Protein AF-0000000086087154 (afdb_homodimer)

Sequence (206 aa):
MKEQNEALSEEAFDNKIKSLPSKQQLAVKSCFVAARRKSHKGMRYDDEWILECMLMRMQSPKLYEHLRREAIMVLPGRTCLQKYLQRFKGRLWPQCQYLQCSAMKEQNEALSEEAFDNKIKSLPSKQQLAVKSCFVAARRKSHKGMRYDDEWILECMLMRMQSPKLYEHLRREAIMVLPGRTCLQKYLQRFKGRLWPQCQYLQCSA

Structure (mmCIF, N/CA/C/O backbone):
data_AF-0000000086087154-model_v1
#
loop_
_entity.id
_entity.type
_entity.pdbx_description
1 polymer 'Uncharacterized protein'
#
loop_
_atom_site.group_PDB
_atom_site.id
_atom_site.type_symbol
_atom_site.label_atom_id
_atom_site.label_alt_id
_atom_site.label_comp_id
_atom_site.label_asym_id
_atom_site.label_entity_id
_atom_site.label_seq_id
_atom_site.pdbx_PDB_ins_code
_atom_site.Cartn_x
_atom_site.Cartn_y
_atom_site.Cartn_z
_atom_site.occupancy
_atom_site.B_iso_or_equiv
_atom_site.auth_seq_id
_atom_site.auth_comp_id
_atom_site.auth_asym_id
_atom_site.auth_atom_id
_atom_site.pdbx_PDB_model_num
ATOM 1 N N . MET A 1 1 ? 22.516 21.312 16.5 1 50.19 1 MET A N 1
ATOM 2 C CA . MET A 1 1 ? 21.109 21.719 16.547 1 50.19 1 MET A CA 1
ATOM 3 C C . MET A 1 1 ? 20.297 20.984 15.492 1 50.19 1 MET A C 1
ATOM 5 O O . MET A 1 1 ? 19.172 20.531 15.766 1 50.19 1 MET A O 1
ATOM 9 N N . LYS A 1 2 ? 20.906 20.891 14.227 1 56.75 2 LYS A N 1
ATOM 10 C CA . LYS A 1 2 ? 20.234 20.25 13.094 1 56.75 2 LYS A CA 1
ATOM 11 C C . LYS A 1 2 ? 20.062 18.75 13.328 1 56.75 2 LYS A C 1
ATOM 13 O O . LYS A 1 2 ? 19 18.203 13.047 1 56.75 2 LYS A O 1
ATOM 18 N N . GLU A 1 3 ? 21.047 18.156 13.922 1 58.31 3 GLU A N 1
ATOM 19 C CA . GLU A 1 3 ? 21.062 16.719 14.188 1 58.31 3 GLU A CA 1
ATOM 20 C C . GLU A 1 3 ? 20 16.344 15.219 1 58.31 3 GLU A C 1
ATOM 22 O O . GLU A 1 3 ? 19.359 15.297 15.094 1 58.31 3 GLU A O 1
ATOM 27 N N . GLN A 1 4 ? 19.922 17.188 16.234 1 58.53 4 GLN A N 1
ATOM 28 C CA . GLN A 1 4 ? 18.922 16.922 17.266 1 58.53 4 GLN A CA 1
ATOM 29 C C . GLN A 1 4 ? 17.5 16.984 16.688 1 58.53 4 GLN A C 1
ATOM 31 O O . GLN A 1 4 ? 16.641 16.188 17.062 1 58.53 4 GLN A O 1
ATOM 36 N N . ASN A 1 5 ? 17.328 17.875 15.734 1 61.91 5 ASN A N 1
ATOM 37 C CA . ASN A 1 5 ? 16.031 18.016 15.109 1 61.91 5 ASN A CA 1
ATOM 38 C C . ASN A 1 5 ? 15.688 16.812 14.227 1 61.91 5 ASN A C 1
ATOM 40 O O . ASN A 1 5 ? 14.539 16.375 14.18 1 61.91 5 ASN A O 1
ATOM 44 N N . GLU A 1 6 ? 16.828 16.25 13.695 1 62.75 6 GLU A N 1
ATOM 45 C CA . GLU A 1 6 ? 16.609 15.102 12.82 1 62.75 6 GLU A CA 1
ATOM 46 C C . GLU A 1 6 ? 16.234 13.859 13.625 1 62.75 6 GLU A C 1
ATOM 48 O O . GLU A 1 6 ? 15.375 13.086 13.219 1 62.75 6 GLU A O 1
ATOM 53 N N . ALA A 1 7 ? 16.922 13.789 14.766 1 64.56 7 ALA A N 1
ATOM 54 C CA . ALA A 1 7 ? 16.641 12.664 15.648 1 64.56 7 ALA A CA 1
ATOM 55 C C . ALA A 1 7 ? 15.219 12.719 16.188 1 64.56 7 ALA A C 1
ATOM 57 O O . ALA A 1 7 ? 14.531 11.703 16.25 1 64.56 7 ALA A O 1
ATOM 58 N N . LEU A 1 8 ? 14.828 13.883 16.547 1 64 8 LEU A N 1
ATOM 59 C CA . LEU A 1 8 ? 13.469 14.07 17.047 1 64 8 LEU A CA 1
ATOM 60 C C . LEU A 1 8 ? 12.445 13.789 15.961 1 64 8 LEU A C 1
ATOM 62 O O . LEU A 1 8 ? 11.398 13.18 16.219 1 64 8 LEU A O 1
ATOM 66 N N . SER A 1 9 ? 12.938 14.156 14.836 1 72.06 9 SER A N 1
ATOM 67 C CA . SER A 1 9 ? 12.039 13.961 13.695 1 72.06 9 SER A CA 1
ATOM 68 C C . SER A 1 9 ? 11.906 12.484 13.352 1 72.06 9 SER A C 1
ATOM 70 O O . SER A 1 9 ? 10.812 12.008 13.039 1 72.06 9 SER A O 1
ATOM 72 N N . GLU A 1 10 ? 12.984 11.766 13.562 1 75.81 10 GLU A N 1
ATOM 73 C CA . GLU A 1 10 ? 12.977 10.336 13.258 1 75.81 10 GLU A CA 1
ATOM 74 C C . GLU A 1 10 ? 12.148 9.562 14.281 1 75.81 10 GLU A C 1
ATOM 76 O O . GLU A 1 10 ? 11.43 8.625 13.922 1 75.81 10 GLU A O 1
ATOM 81 N N . GLU A 1 11 ? 12.305 10 15.5 1 78.88 11 GLU A N 1
ATOM 82 C CA . GLU A 1 11 ? 11.523 9.352 16.547 1 78.88 11 GLU A CA 1
ATOM 83 C C . GLU A 1 11 ? 10.031 9.594 16.359 1 78.88 11 GLU A C 1
ATOM 85 O O . GLU A 1 11 ? 9.219 8.688 16.562 1 78.88 11 GLU A O 1
ATOM 90 N N . ALA A 1 12 ? 9.742 10.766 16.047 1 78.19 12 ALA A N 1
ATOM 91 C CA . ALA A 1 12 ? 8.344 11.102 15.805 1 78.19 12 ALA A CA 1
ATOM 92 C C . ALA A 1 12 ? 7.773 10.312 14.633 1 78.19 12 ALA A C 1
ATOM 94 O O . ALA A 1 12 ? 6.629 9.859 14.672 1 78.19 12 ALA A O 1
ATOM 95 N N . PHE A 1 13 ? 8.594 10.172 13.734 1 83.56 13 PHE A N 1
ATOM 96 C CA . PHE A 1 13 ? 8.188 9.422 12.555 1 83.56 13 PHE A CA 1
ATOM 97 C C . PHE A 1 13 ? 7.941 7.957 12.898 1 83.56 13 PHE A C 1
ATOM 99 O O . PHE A 1 13 ? 6.934 7.375 12.492 1 83.56 13 PHE A O 1
ATOM 106 N N . ASP A 1 14 ? 8.82 7.461 13.648 1 85.06 14 ASP A N 1
ATOM 107 C CA . ASP A 1 14 ? 8.695 6.062 14.055 1 85.06 14 ASP A CA 1
ATOM 108 C C . ASP A 1 14 ? 7.438 5.844 14.898 1 85.06 14 ASP A C 1
ATOM 110 O O . ASP A 1 14 ? 6.785 4.805 14.789 1 85.06 14 ASP A O 1
ATOM 114 N N . ASN A 1 15 ? 7.113 6.816 15.656 1 86.19 15 ASN A N 1
ATOM 115 C CA . ASN A 1 15 ? 5.906 6.711 16.469 1 86.19 15 ASN A CA 1
ATOM 116 C C . ASN A 1 15 ? 4.645 6.738 15.617 1 86.19 15 ASN A C 1
ATOM 118 O O . ASN A 1 15 ? 3.662 6.066 15.93 1 86.19 15 ASN A O 1
ATOM 122 N N . LYS A 1 16 ? 4.746 7.504 14.633 1 86.44 16 LYS A N 1
ATOM 123 C CA . LYS A 1 16 ? 3.607 7.555 13.711 1 86.44 16 LYS A CA 1
ATOM 124 C C . LYS A 1 16 ? 3.426 6.223 12.992 1 86.44 16 LYS A C 1
ATOM 126 O O . LYS A 1 16 ? 2.299 5.75 12.828 1 86.44 16 LYS A O 1
ATOM 131 N N . ILE A 1 17 ? 4.453 5.648 12.672 1 92 17 ILE A N 1
ATOM 132 C CA . ILE A 1 17 ? 4.402 4.363 11.977 1 92 17 ILE A CA 1
ATOM 133 C C . ILE A 1 17 ? 3.891 3.287 12.93 1 92 17 ILE A C 1
ATOM 135 O O . ILE A 1 17 ? 3.135 2.4 12.523 1 92 17 ILE A O 1
ATOM 139 N N . LYS A 1 18 ? 4.219 3.428 14.133 1 91.31 18 LYS A N 1
ATOM 140 C CA . LYS A 1 18 ? 3.83 2.439 15.133 1 91.31 18 LYS A CA 1
ATOM 141 C C . LYS A 1 18 ? 2.326 2.477 15.391 1 91.31 18 LYS A C 1
ATOM 143 O O . LYS A 1 18 ? 1.757 1.518 15.914 1 91.31 18 LYS A O 1
ATOM 148 N N . SER A 1 19 ? 1.765 3.568 15.039 1 90.69 19 SER A N 1
ATOM 149 C CA . SER A 1 19 ? 0.323 3.682 15.234 1 90.69 19 SER A CA 1
ATOM 150 C C . SER A 1 19 ? -0.438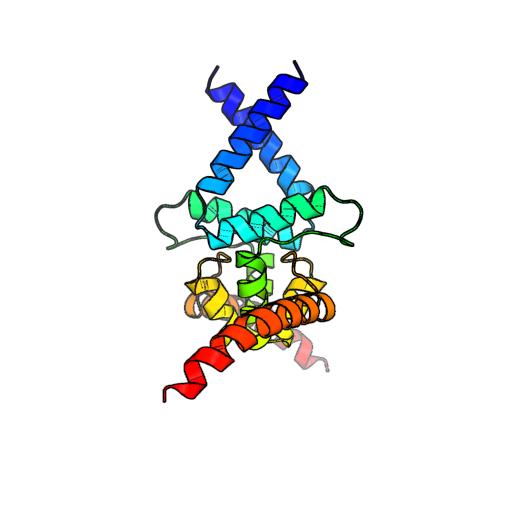 2.91 14.156 1 90.69 19 SER A C 1
ATOM 152 O O . SER A 1 19 ? -1.64 2.668 14.297 1 90.69 19 SER A O 1
ATOM 154 N N . LEU A 1 20 ? 0.173 2.529 13.18 1 93.88 20 LEU A N 1
ATOM 155 C CA . LEU A 1 20 ? -0.439 1.795 12.078 1 93.88 20 LEU A CA 1
ATOM 156 C C . LEU A 1 20 ? -0.521 0.305 12.398 1 93.88 20 LEU A C 1
ATOM 158 O O . LEU A 1 20 ? 0.221 -0.194 13.25 1 93.88 20 LEU A O 1
ATOM 162 N N . PRO A 1 21 ? -1.484 -0.382 11.852 1 93.62 21 PRO A N 1
ATOM 163 C CA . PRO A 1 21 ? -1.53 -1.839 12 1 93.62 21 PRO A CA 1
ATOM 164 C C . PRO A 1 21 ? -0.234 -2.516 11.562 1 93.62 21 PRO A C 1
ATOM 166 O O . PRO A 1 21 ? 0.517 -1.958 10.758 1 93.62 21 PRO A O 1
ATOM 169 N N . SER A 1 22 ? 0.017 -3.723 11.977 1 94.56 22 SER A N 1
ATOM 170 C CA . SER A 1 22 ? 1.294 -4.414 11.812 1 94.56 22 SER A CA 1
ATOM 171 C C . SER A 1 22 ? 1.668 -4.551 10.344 1 94.56 22 SER A C 1
ATOM 173 O O . SER A 1 22 ? 2.779 -4.199 9.945 1 94.56 22 SER A O 1
ATOM 175 N N . LYS A 1 23 ? 0.795 -5.008 9.523 1 95.44 23 LYS A N 1
ATOM 176 C CA . LYS A 1 23 ? 1.096 -5.215 8.109 1 95.44 23 LYS A CA 1
ATOM 177 C C . LYS A 1 23 ? 1.278 -3.885 7.387 1 95.44 23 LYS A C 1
ATOM 179 O O . LYS A 1 23 ? 2.111 -3.771 6.488 1 95.44 23 LYS A O 1
ATOM 184 N N . GLN A 1 24 ? 0.534 -2.996 7.832 1 95.88 24 GLN A N 1
ATOM 185 C CA . GLN A 1 24 ? 0.656 -1.657 7.266 1 95.88 24 GLN A CA 1
ATOM 186 C C . GLN A 1 24 ? 2.006 -1.034 7.609 1 95.88 24 GLN A C 1
ATOM 188 O O . GLN A 1 24 ? 2.586 -0.309 6.801 1 95.88 24 GLN A O 1
ATOM 193 N N . GLN A 1 25 ? 2.436 -1.333 8.781 1 95.62 25 GLN A N 1
ATOM 194 C CA . GLN A 1 25 ? 3.75 -0.854 9.195 1 95.62 25 GLN A CA 1
ATOM 195 C C . GLN A 1 25 ? 4.844 -1.374 8.273 1 95.62 25 GLN A C 1
ATOM 197 O O . GLN A 1 25 ? 5.715 -0.614 7.84 1 95.62 25 GLN A O 1
ATOM 202 N N . LEU A 1 26 ? 4.75 -2.592 8 1 94.75 26 LEU A N 1
ATOM 203 C CA . LEU A 1 26 ? 5.734 -3.227 7.133 1 94.75 26 LEU A CA 1
ATOM 204 C C . LEU A 1 26 ? 5.703 -2.619 5.734 1 94.75 26 LEU A C 1
ATOM 206 O O . LEU A 1 26 ? 6.754 -2.328 5.156 1 94.75 26 LEU A O 1
ATOM 210 N N . ALA A 1 27 ? 4.562 -2.43 5.25 1 95.94 27 ALA A N 1
ATOM 211 C CA . ALA A 1 27 ? 4.395 -1.866 3.914 1 95.94 27 ALA A CA 1
ATOM 212 C C . ALA A 1 27 ? 4.965 -0.453 3.84 1 95.94 27 ALA A C 1
ATOM 214 O O . ALA A 1 27 ? 5.711 -0.127 2.912 1 95.94 27 ALA A O 1
ATOM 215 N N . VAL A 1 28 ? 4.605 0.333 4.801 1 95 28 VAL A N 1
ATOM 216 C CA . VAL A 1 28 ? 5.02 1.732 4.828 1 95 28 VAL A CA 1
ATOM 217 C C . VAL A 1 28 ? 6.523 1.824 5.062 1 95 28 VAL A C 1
ATOM 219 O O . VAL A 1 28 ? 7.211 2.631 4.43 1 95 28 VAL A O 1
ATOM 222 N N . LYS A 1 29 ? 7.016 1.051 5.969 1 92.81 29 LYS A N 1
ATOM 223 C CA . LYS A 1 29 ? 8.453 1.036 6.242 1 92.81 29 LYS A CA 1
ATOM 224 C C . LYS A 1 29 ? 9.25 0.707 4.984 1 92.81 29 LYS A C 1
ATOM 226 O O . LYS A 1 29 ? 10.281 1.319 4.723 1 92.81 29 LYS A O 1
ATOM 231 N N . SER A 1 30 ? 8.766 -0.236 4.262 1 93.62 30 SER A N 1
ATOM 232 C CA . SER A 1 30 ? 9.453 -0.636 3.035 1 93.62 30 SER A CA 1
ATOM 233 C C . SER A 1 30 ? 9.516 0.516 2.037 1 93.62 30 SER A C 1
ATOM 235 O O . SER A 1 30 ? 10.5 0.659 1.31 1 93.62 30 SER A O 1
ATOM 237 N N . CYS A 1 31 ? 8.523 1.33 2.027 1 93.69 31 CYS A N 1
ATOM 238 C CA . CYS A 1 31 ? 8.5 2.475 1.124 1 93.69 31 CYS A CA 1
ATOM 239 C C . CYS A 1 31 ? 9.578 3.486 1.495 1 93.69 31 CYS A C 1
ATOM 241 O O . CYS A 1 31 ? 10.266 4.02 0.621 1 93.69 31 CYS A O 1
ATOM 243 N N . PHE A 1 32 ? 9.734 3.684 2.738 1 91.69 32 PHE A N 1
ATOM 244 C CA . PHE A 1 32 ? 10.703 4.676 3.189 1 91.69 32 PHE A CA 1
ATOM 245 C C . PHE A 1 32 ? 12.125 4.141 3.068 1 91.69 32 PHE A C 1
ATOM 247 O O . PHE A 1 32 ? 13.062 4.898 2.797 1 91.69 32 PHE A O 1
ATOM 254 N N . VAL A 1 33 ? 12.273 2.863 3.291 1 89.88 33 VAL A N 1
ATOM 255 C CA . VAL A 1 33 ? 13.586 2.248 3.119 1 89.88 33 VAL A CA 1
ATOM 256 C C . VAL A 1 33 ? 14.016 2.344 1.657 1 89.88 33 VAL A C 1
ATOM 258 O O . VAL A 1 33 ? 15.172 2.662 1.362 1 89.88 33 VAL A O 1
ATOM 261 N N . ALA A 1 34 ? 13.055 2.119 0.794 1 91.69 34 ALA A N 1
ATOM 262 C CA . ALA A 1 34 ? 13.336 2.182 -0.638 1 91.69 34 ALA A CA 1
ATOM 263 C C . ALA A 1 34 ? 13.68 3.604 -1.069 1 91.69 34 ALA A C 1
ATOM 265 O O . ALA A 1 34 ? 14.516 3.807 -1.957 1 91.69 34 ALA A O 1
ATOM 266 N N . ALA A 1 35 ? 13.023 4.551 -0.465 1 89.06 35 ALA A N 1
ATOM 267 C CA . ALA A 1 35 ? 13.234 5.949 -0.83 1 89.06 35 ALA A CA 1
ATOM 268 C C . ALA A 1 35 ? 14.648 6.406 -0.471 1 89.06 35 ALA A C 1
ATOM 270 O O . ALA A 1 35 ? 15.18 7.344 -1.072 1 89.06 35 ALA A O 1
ATOM 271 N N . ARG A 1 36 ? 15.211 5.746 0.493 1 85.44 36 ARG A N 1
ATOM 272 C CA . ARG A 1 36 ? 16.547 6.117 0.948 1 85.44 36 ARG A CA 1
ATOM 273 C C . ARG A 1 36 ? 17.609 5.48 0.069 1 85.44 36 ARG A C 1
ATOM 275 O O . ARG A 1 36 ? 18.781 5.887 0.108 1 85.44 36 ARG A O 1
ATOM 282 N N . ARG A 1 37 ? 17.156 4.598 -0.699 1 85.38 37 ARG A N 1
ATOM 283 C CA . ARG A 1 37 ? 18.094 3.855 -1.522 1 85.38 37 ARG A CA 1
ATOM 284 C C . ARG A 1 37 ? 18.156 4.418 -2.939 1 85.38 37 ARG A C 1
ATOM 286 O O . ARG A 1 37 ? 17.156 4.93 -3.447 1 85.38 37 ARG A O 1
ATOM 293 N N . LYS A 1 38 ? 19.281 4.359 -3.404 1 82.5 38 LYS A N 1
ATOM 294 C CA . LYS A 1 38 ? 19.438 4.766 -4.797 1 82.5 38 LYS A CA 1
ATOM 295 C C . LYS A 1 38 ? 18.938 3.68 -5.746 1 82.5 38 LYS A C 1
ATOM 297 O O . LYS A 1 38 ? 18.344 3.98 -6.781 1 82.5 38 LYS A O 1
ATOM 302 N N . SER A 1 39 ? 19.266 2.471 -5.395 1 82.81 39 SER A N 1
ATOM 303 C CA . SER A 1 39 ? 18.828 1.314 -6.172 1 82.81 39 SER A CA 1
ATOM 304 C C . SER A 1 39 ? 18.031 0.339 -5.312 1 82.81 39 SER A C 1
ATOM 306 O O . SER A 1 39 ? 18.328 0.159 -4.129 1 82.81 39 SER A O 1
ATOM 308 N N . HIS A 1 40 ? 17.047 -0.151 -6.043 1 76.38 40 HIS A N 1
ATOM 309 C CA . HIS A 1 40 ? 16.234 -1.117 -5.312 1 76.38 40 HIS A CA 1
ATOM 310 C C . HIS A 1 40 ? 16.875 -2.502 -5.336 1 76.38 40 HIS A C 1
ATOM 312 O O . HIS A 1 40 ? 16.406 -3.42 -4.668 1 76.38 40 HIS A O 1
ATOM 318 N N . LYS A 1 41 ? 18.016 -2.445 -6.059 1 79.88 41 LYS A N 1
ATOM 319 C CA . LYS A 1 41 ? 18.719 -3.725 -6.137 1 79.88 41 LYS A CA 1
ATOM 320 C C . LYS A 1 41 ? 19.359 -4.078 -4.801 1 79.88 41 LYS A C 1
ATOM 322 O O . LYS A 1 41 ? 20.016 -3.236 -4.176 1 79.88 41 LYS A O 1
ATOM 327 N N . GLY A 1 42 ? 19.078 -5.34 -4.379 1 79.69 42 GLY A N 1
ATOM 328 C CA . GLY A 1 42 ? 19.703 -5.801 -3.156 1 79.69 42 GLY A CA 1
ATOM 329 C C . GLY A 1 42 ? 18.938 -5.438 -1.905 1 79.69 42 GLY A C 1
ATOM 330 O O . GLY A 1 42 ? 19.453 -5.527 -0.793 1 79.69 42 GLY A O 1
ATOM 331 N N . MET A 1 43 ? 17.844 -4.879 -2.045 1 84.88 43 MET A N 1
ATOM 332 C CA . MET A 1 43 ? 17 -4.566 -0.889 1 84.88 43 MET A CA 1
ATOM 333 C C . MET A 1 43 ? 16.641 -5.836 -0.123 1 84.88 43 MET A C 1
ATOM 335 O O . MET A 1 43 ? 16.344 -6.867 -0.727 1 84.88 43 MET A O 1
ATOM 339 N N . ARG A 1 44 ? 16.797 -5.676 1.203 1 84 44 ARG A N 1
ATOM 340 C CA . ARG A 1 44 ? 16.375 -6.77 2.074 1 84 44 ARG A CA 1
ATOM 341 C C . ARG A 1 44 ? 14.969 -6.543 2.598 1 84 44 ARG A C 1
ATOM 343 O O . ARG A 1 44 ? 14.625 -5.434 3.02 1 84 44 ARG A O 1
ATOM 350 N N . TYR A 1 45 ? 14.211 -7.652 2.553 1 88.31 45 TYR A N 1
ATOM 351 C CA . TYR A 1 45 ? 12.828 -7.566 3 1 88.31 45 TYR A CA 1
ATOM 352 C C . TYR A 1 45 ? 12.609 -8.383 4.27 1 88.31 45 TYR A C 1
ATOM 354 O O . TYR A 1 45 ? 13.305 -9.383 4.496 1 88.31 45 TYR A O 1
ATOM 362 N N . ASP A 1 46 ? 11.75 -7.828 5.027 1 90.31 46 ASP A N 1
ATOM 363 C CA . ASP A 1 46 ? 11.305 -8.594 6.191 1 90.31 46 ASP A CA 1
ATOM 364 C C . ASP A 1 46 ? 10.664 -9.914 5.766 1 90.31 46 ASP A C 1
ATOM 366 O O . ASP A 1 46 ? 9.906 -9.961 4.797 1 90.31 46 ASP A O 1
ATOM 370 N N . ASP A 1 47 ? 10.953 -11 6.516 1 88.25 47 ASP A N 1
ATOM 371 C CA . ASP A 1 47 ? 10.43 -12.312 6.16 1 88.25 47 ASP A CA 1
ATOM 372 C C . ASP A 1 47 ? 8.906 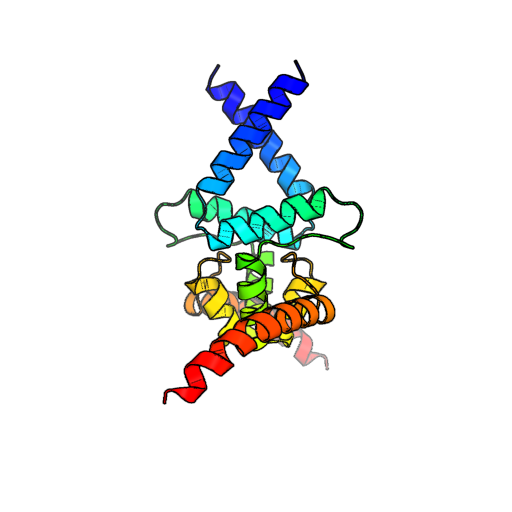-12.305 6.152 1 88.25 47 ASP A C 1
ATOM 374 O O . ASP A 1 47 ? 8.281 -12.93 5.289 1 88.25 47 ASP A O 1
ATOM 378 N N . GLU A 1 48 ? 8.391 -11.641 7.172 1 91.31 48 GLU A N 1
ATOM 379 C CA . GLU A 1 48 ? 6.938 -11.57 7.25 1 91.31 48 GLU A CA 1
ATOM 380 C C . GLU A 1 48 ? 6.355 -10.836 6.047 1 91.31 48 GLU A C 1
ATOM 382 O O . GLU A 1 48 ? 5.316 -11.234 5.512 1 91.31 48 GLU A O 1
ATOM 387 N N . TRP A 1 49 ? 7.016 -9.867 5.605 1 93.88 49 TRP A N 1
ATOM 388 C CA . TRP A 1 49 ? 6.559 -9.094 4.457 1 93.88 49 TRP A CA 1
ATOM 389 C C . TRP A 1 49 ? 6.691 -9.898 3.17 1 93.88 49 TRP A C 1
ATOM 391 O O . TRP A 1 49 ? 5.816 -9.844 2.305 1 93.88 49 TRP A O 1
ATOM 401 N N . ILE A 1 50 ? 7.711 -10.703 3.061 1 93.06 50 ILE A N 1
ATOM 402 C CA . ILE A 1 50 ? 7.914 -11.531 1.879 1 93.06 50 ILE A CA 1
ATOM 403 C C . ILE A 1 50 ? 6.77 -12.539 1.751 1 93.06 50 ILE A C 1
ATOM 405 O O . ILE A 1 50 ? 6.266 -12.773 0.652 1 93.06 50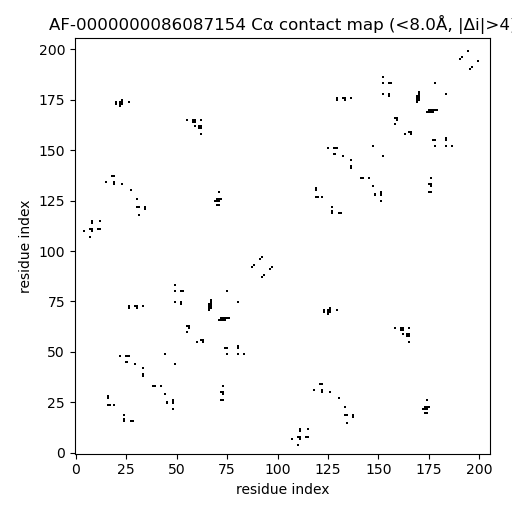 ILE A O 1
ATOM 409 N N . LEU A 1 51 ? 6.422 -13.062 2.824 1 91.81 51 LEU A N 1
ATOM 410 C CA . LEU A 1 51 ? 5.316 -14.016 2.82 1 91.81 51 LEU A CA 1
ATOM 411 C C . LEU A 1 51 ? 4.023 -13.352 2.359 1 91.81 51 LEU A C 1
ATOM 413 O O . LEU A 1 51 ? 3.273 -13.922 1.569 1 91.81 51 LEU A O 1
ATOM 417 N N . GLU A 1 52 ? 3.828 -12.211 2.855 1 95.5 52 GLU A N 1
ATOM 418 C CA . GLU A 1 52 ? 2.654 -11.453 2.443 1 95.5 52 GLU A CA 1
ATOM 419 C C . GLU A 1 52 ? 2.689 -11.148 0.948 1 95.5 52 GLU A C 1
ATOM 421 O O . GLU A 1 52 ? 1.668 -11.25 0.265 1 95.5 52 GLU A O 1
ATOM 426 N N . CYS A 1 53 ? 3.83 -10.82 0.51 1 96.62 53 CYS A N 1
ATOM 427 C CA . CYS A 1 53 ? 3.996 -10.531 -0.91 1 96.62 53 CYS A CA 1
ATOM 428 C C . CYS A 1 53 ? 3.709 -11.766 -1.755 1 96.62 53 CYS A C 1
ATOM 430 O O . CYS A 1 53 ? 3.064 -11.672 -2.801 1 96.62 53 CYS A O 1
ATOM 432 N N . MET A 1 54 ? 4.199 -12.836 -1.271 1 94.75 54 MET A N 1
ATOM 433 C CA . MET A 1 54 ? 3.926 -14.086 -1.972 1 94.75 54 MET A CA 1
ATOM 434 C C . MET A 1 54 ? 2.426 -14.359 -2.039 1 94.75 54 MET A C 1
ATOM 436 O O . MET A 1 54 ? 1.909 -14.75 -3.086 1 94.75 54 MET A O 1
ATOM 440 N N . LEU A 1 55 ? 1.8 -14.141 -1.002 1 94.81 55 LEU A N 1
ATOM 441 C CA . LEU A 1 55 ? 0.354 -14.328 -0.937 1 94.81 55 LEU A CA 1
ATOM 442 C C . LEU A 1 55 ? -0.356 -13.391 -1.91 1 94.81 55 LEU A C 1
ATOM 444 O O . LEU A 1 55 ? -1.237 -13.82 -2.658 1 94.81 55 LEU A O 1
ATOM 448 N N . MET A 1 56 ? 0.022 -12.211 -1.933 1 97.69 56 MET A N 1
ATOM 449 C CA . MET A 1 56 ? -0.584 -11.227 -2.822 1 97.69 56 MET A CA 1
ATOM 450 C C . MET A 1 56 ? -0.401 -11.625 -4.281 1 97.69 56 MET A C 1
ATOM 452 O O . MET A 1 56 ? -1.342 -11.547 -5.074 1 97.69 56 MET A O 1
ATOM 456 N N . ARG A 1 57 ? 0.781 -12.055 -4.559 1 96.12 57 ARG A N 1
ATOM 457 C CA . ARG A 1 57 ? 1.062 -12.438 -5.938 1 96.12 57 ARG A CA 1
ATOM 458 C C . ARG A 1 57 ? 0.262 -13.672 -6.336 1 96.12 57 ARG A C 1
ATOM 460 O O . ARG A 1 57 ? -0.163 -13.805 -7.484 1 96.12 57 ARG A O 1
ATOM 467 N N . MET A 1 58 ? 0.135 -14.586 -5.402 1 95.25 58 MET A N 1
ATOM 468 C CA . MET A 1 58 ? -0.672 -15.773 -5.652 1 95.25 58 MET A CA 1
ATOM 469 C C . MET A 1 58 ? -2.127 -15.398 -5.918 1 95.25 58 MET A C 1
ATOM 471 O O . MET A 1 58 ? -2.789 -16.016 -6.75 1 95.25 58 MET A O 1
ATOM 475 N N . GLN A 1 59 ? -2.623 -14.453 -5.27 1 95.12 59 GLN A N 1
ATOM 476 C CA . GLN A 1 59 ? -4.02 -14.055 -5.414 1 95.12 59 GLN A CA 1
ATOM 477 C C . GLN A 1 59 ? -4.262 -13.375 -6.758 1 95.12 59 GLN A C 1
ATOM 479 O O . GLN A 1 59 ? -5.305 -13.578 -7.383 1 95.12 59 GLN A O 1
ATOM 484 N N . SER A 1 60 ? -3.273 -12.516 -7.172 1 97.5 60 SER A N 1
ATOM 485 C CA . SER A 1 60 ? -3.414 -11.852 -8.461 1 97.5 60 SER A CA 1
ATOM 486 C C . SER A 1 60 ? -2.074 -11.32 -8.961 1 97.5 60 SER A C 1
ATOM 488 O O . SER A 1 60 ? -1.664 -10.219 -8.594 1 97.5 60 SER A O 1
ATOM 490 N N . PRO A 1 61 ? -1.515 -12.062 -9.891 1 96.75 61 PRO A N 1
ATOM 491 C CA . PRO A 1 61 ? -0.262 -11.578 -10.477 1 96.75 61 PRO A CA 1
ATOM 492 C C . PRO A 1 61 ? -0.423 -10.227 -11.18 1 96.75 61 PRO A C 1
ATOM 494 O O . PRO A 1 61 ? 0.476 -9.391 -11.117 1 96.75 61 PRO A O 1
ATOM 497 N N . LYS A 1 62 ? -1.583 -10.094 -11.766 1 97.25 62 LYS A N 1
ATOM 498 C CA . LYS A 1 62 ? -1.816 -8.867 -12.523 1 97.25 62 LYS A CA 1
ATOM 499 C C . LYS A 1 62 ? -1.805 -7.645 -11.609 1 97.25 62 LYS A C 1
ATOM 501 O O . LYS A 1 62 ? -1.073 -6.684 -11.859 1 97.25 62 LYS A O 1
ATOM 506 N N . LEU A 1 63 ? -2.543 -7.66 -10.57 1 97.81 63 LEU A N 1
ATOM 507 C CA . LEU A 1 63 ? -2.607 -6.535 -9.641 1 97.81 63 LEU A CA 1
ATOM 508 C C . LEU A 1 63 ? -1.287 -6.363 -8.898 1 97.81 63 LEU A C 1
ATOM 510 O O . LEU A 1 63 ? -0.844 -5.238 -8.664 1 97.81 63 LEU A O 1
ATOM 514 N N . TYR A 1 64 ? -0.685 -7.477 -8.594 1 98.06 64 TYR A N 1
ATOM 515 C CA . TYR A 1 64 ? 0.61 -7.41 -7.93 1 98.06 64 TYR A CA 1
ATOM 516 C C . TYR A 1 64 ? 1.613 -6.621 -8.758 1 98.06 64 TYR A C 1
ATOM 518 O O . TYR A 1 64 ? 2.277 -5.715 -8.25 1 98.06 64 TYR A O 1
ATOM 526 N N . GLU A 1 65 ? 1.645 -6.918 -10.039 1 97.88 65 GLU A N 1
ATOM 527 C CA . GLU A 1 65 ? 2.586 -6.238 -10.922 1 97.88 65 GLU A CA 1
ATOM 528 C C . GLU A 1 65 ? 2.193 -4.777 -11.125 1 97.88 65 GLU A C 1
ATOM 530 O O . GLU A 1 65 ? 3.059 -3.908 -11.266 1 97.88 65 GLU A O 1
ATOM 535 N N . HIS A 1 66 ? 0.972 -4.535 -11.148 1 97.75 66 HIS A N 1
ATOM 536 C CA . HIS A 1 66 ? 0.496 -3.16 -11.242 1 97.75 66 HIS A CA 1
ATOM 537 C C . HIS A 1 66 ? 0.958 -2.338 -10.047 1 97.75 66 HIS A C 1
ATOM 539 O O . HIS A 1 66 ? 1.452 -1.22 -10.211 1 97.75 66 HIS A O 1
ATOM 545 N N . LEU A 1 67 ? 0.778 -2.871 -8.828 1 97.75 67 LEU A N 1
ATOM 546 C CA . LEU A 1 67 ? 1.203 -2.209 -7.602 1 97.75 67 LEU A CA 1
ATOM 547 C C . LEU A 1 67 ? 2.699 -1.912 -7.633 1 97.75 67 LEU A C 1
ATOM 549 O O . LEU A 1 67 ? 3.137 -0.862 -7.16 1 97.75 67 LEU A O 1
ATOM 553 N N . ARG A 1 68 ? 3.402 -2.826 -8.203 1 96.19 68 ARG A N 1
ATOM 554 C CA . ARG A 1 68 ? 4.852 -2.689 -8.297 1 96.19 68 ARG A CA 1
ATOM 555 C C . ARG A 1 68 ? 5.238 -1.645 -9.336 1 96.19 68 ARG A C 1
ATOM 557 O O . ARG A 1 68 ? 6.043 -0.752 -9.062 1 96.19 68 ARG A O 1
ATOM 564 N N . ARG A 1 69 ? 4.691 -1.71 -10.516 1 96.19 69 ARG A N 1
ATOM 565 C CA . ARG A 1 69 ? 5.039 -0.866 -11.656 1 96.19 69 ARG A CA 1
ATOM 566 C C . ARG A 1 69 ? 4.656 0.587 -11.398 1 96.19 69 ARG A C 1
ATOM 568 O O . ARG A 1 69 ? 5.402 1.504 -11.742 1 96.19 69 ARG A O 1
ATOM 575 N N . GLU A 1 70 ? 3.523 0.709 -10.836 1 96.06 70 GLU A N 1
ATOM 576 C CA . GLU A 1 70 ? 3.027 2.059 -10.578 1 96.06 70 GLU A CA 1
ATOM 577 C C . GLU A 1 70 ? 3.617 2.631 -9.297 1 96.06 70 GLU A C 1
ATOM 579 O O . GLU A 1 70 ? 3.244 3.727 -8.867 1 96.06 70 GLU A O 1
ATOM 584 N N . ALA A 1 71 ? 4.473 1.91 -8.68 1 95.31 71 ALA A N 1
ATOM 585 C CA . ALA A 1 71 ? 5.188 2.324 -7.473 1 95.31 71 ALA A CA 1
ATOM 586 C C . ALA A 1 71 ? 4.215 2.721 -6.367 1 95.31 71 ALA A C 1
ATOM 588 O O . ALA A 1 71 ? 4.441 3.703 -5.656 1 95.31 71 ALA A O 1
ATOM 589 N N . ILE A 1 72 ? 3.107 2.057 -6.297 1 96.81 72 ILE A N 1
ATOM 590 C CA . ILE A 1 72 ? 2.166 2.254 -5.203 1 96.81 72 ILE A CA 1
ATOM 591 C C . ILE A 1 72 ? 2.729 1.643 -3.92 1 96.81 72 ILE A C 1
ATOM 593 O O . ILE A 1 72 ? 2.574 2.209 -2.836 1 96.81 72 ILE A O 1
ATOM 597 N N . MET A 1 73 ? 3.318 0.519 -4.055 1 96.94 73 MET A N 1
ATOM 598 C CA . MET A 1 73 ? 4.039 -0.186 -2.996 1 96.94 73 MET A CA 1
ATOM 599 C C . MET A 1 73 ? 5.395 -0.671 -3.492 1 96.94 73 MET A C 1
ATOM 601 O O . MET A 1 73 ? 5.598 -0.844 -4.695 1 96.94 73 MET A O 1
ATOM 605 N N . VAL A 1 74 ? 6.227 -0.837 -2.525 1 94.81 74 VAL A N 1
ATOM 606 C CA . VAL A 1 74 ? 7.523 -1.429 -2.846 1 94.81 74 VAL A CA 1
ATOM 607 C C . VAL A 1 74 ? 7.465 -2.941 -2.639 1 94.81 74 VAL A C 1
ATOM 609 O O . VAL A 1 74 ? 7.406 -3.416 -1.502 1 94.81 74 VAL A O 1
ATOM 612 N N . LEU A 1 75 ? 7.496 -3.584 -3.736 1 96.12 75 LEU A N 1
ATOM 613 C CA . LEU A 1 75 ? 7.328 -5.031 -3.688 1 96.12 75 LEU A CA 1
ATOM 614 C C . LEU A 1 75 ? 8.445 -5.734 -4.453 1 96.12 75 LEU A C 1
ATOM 616 O O . LEU A 1 75 ? 8.922 -5.227 -5.469 1 96.12 75 LEU A O 1
ATOM 620 N N . PRO A 1 76 ? 8.844 -6.875 -3.969 1 94.12 76 PRO A N 1
ATOM 621 C CA . PRO A 1 76 ? 9.852 -7.648 -4.695 1 94.12 76 PRO A CA 1
ATOM 622 C C . PRO A 1 76 ? 9.328 -8.203 -6.02 1 94.12 76 PRO A C 1
ATOM 624 O O . PRO A 1 76 ? 8.125 -8.445 -6.16 1 94.12 76 PRO A O 1
ATOM 627 N N . GLY A 1 77 ? 10.234 -8.336 -6.969 1 94.31 77 GLY A N 1
ATOM 628 C CA . GLY A 1 77 ? 9.859 -8.906 -8.258 1 94.31 77 GLY A CA 1
ATOM 629 C C . GLY A 1 77 ? 9.656 -10.406 -8.211 1 94.31 77 GLY A C 1
ATOM 630 O O . GLY A 1 77 ? 9.875 -11.039 -7.168 1 94.31 77 GLY A O 1
ATOM 631 N N . ARG A 1 78 ? 9.211 -10.883 -9.32 1 91.56 78 ARG A N 1
ATOM 632 C CA . ARG A 1 78 ? 8.891 -12.305 -9.422 1 91.56 78 ARG A CA 1
ATOM 633 C C . ARG A 1 78 ? 10.109 -13.164 -9.109 1 91.56 78 ARG A C 1
ATOM 635 O O . ARG A 1 78 ? 10.008 -14.148 -8.375 1 91.56 78 ARG A O 1
ATOM 642 N N . THR A 1 79 ? 11.227 -12.828 -9.641 1 90.44 79 THR A N 1
ATOM 643 C CA . THR A 1 79 ? 12.445 -13.602 -9.469 1 90.44 79 THR A CA 1
ATOM 644 C C . THR A 1 79 ? 12.875 -13.609 -8 1 90.44 79 THR A C 1
ATOM 646 O O . THR A 1 79 ? 13.328 -14.633 -7.488 1 90.44 79 THR A O 1
ATOM 649 N N . CYS A 1 80 ? 12.766 -12.4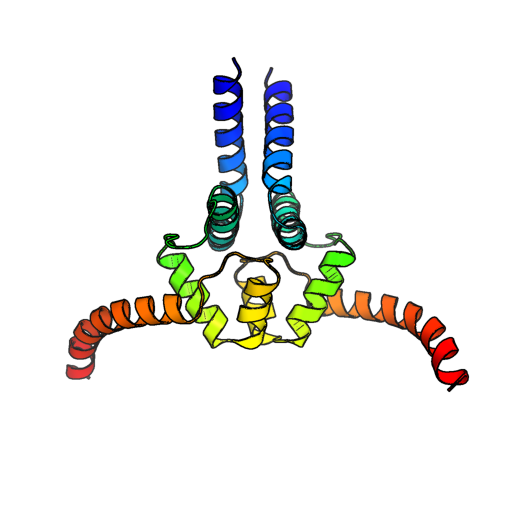77 -7.379 1 91.75 80 CYS A N 1
ATOM 650 C CA . CYS A 1 80 ? 13.102 -12.367 -5.965 1 91.75 80 CYS A CA 1
ATOM 651 C C . CYS A 1 80 ? 12.211 -13.273 -5.117 1 91.75 80 CYS A C 1
ATOM 653 O O . CYS A 1 80 ? 12.703 -14 -4.254 1 91.75 80 CYS A O 1
ATOM 655 N N . LEU A 1 81 ? 10.945 -13.305 -5.363 1 92.94 81 LEU A N 1
ATOM 656 C CA . LEU A 1 81 ? 10 -14.109 -4.598 1 92.94 81 LEU A CA 1
ATOM 657 C C . LEU A 1 81 ? 10.273 -15.602 -4.793 1 92.94 81 LEU A C 1
ATOM 659 O O . LEU A 1 81 ? 10.141 -16.391 -3.857 1 92.94 81 LEU A O 1
ATOM 663 N N . GLN A 1 82 ? 10.656 -15.93 -5.996 1 90 82 GLN A N 1
ATOM 664 C CA . GLN A 1 82 ? 10.961 -17.328 -6.293 1 90 82 GLN A CA 1
ATOM 665 C C . GLN A 1 82 ? 12.164 -17.812 -5.488 1 90 82 GLN A C 1
ATOM 667 O O . GLN A 1 82 ? 12.188 -18.938 -5.012 1 90 82 GLN A O 1
ATOM 672 N N . LYS A 1 83 ? 13.141 -17 -5.352 1 88.81 83 LYS A N 1
ATOM 673 C CA . LYS A 1 83 ? 14.32 -17.328 -4.555 1 88.81 83 LYS A CA 1
ATOM 674 C C . LYS A 1 83 ? 13.945 -17.578 -3.098 1 88.81 83 LYS A C 1
ATOM 676 O O . LYS A 1 83 ? 14.445 -18.516 -2.477 1 88.81 83 LYS A O 1
ATOM 681 N N . TYR A 1 84 ? 13.07 -16.734 -2.625 1 86.12 84 TYR A N 1
ATOM 682 C CA . TYR A 1 84 ? 12.617 -16.906 -1.25 1 86.12 84 TYR A CA 1
ATOM 683 C C . TYR A 1 84 ? 11.836 -18.203 -1.088 1 86.12 84 TYR A C 1
ATOM 685 O O . TYR A 1 84 ? 11.961 -18.875 -0.069 1 86.12 84 TYR A O 1
ATOM 693 N N . LEU A 1 85 ? 11.039 -18.438 -2.021 1 84.88 85 LEU A N 1
ATOM 694 C CA . LEU A 1 85 ? 10.242 -19.656 -1.987 1 84.88 85 LEU A CA 1
ATOM 695 C C . LEU A 1 85 ? 11.141 -20.891 -1.976 1 84.88 85 LEU A C 1
ATOM 697 O O . LEU A 1 85 ? 10.883 -21.844 -1.234 1 84.88 85 LEU A O 1
ATOM 701 N N . GLN A 1 86 ? 12.125 -20.844 -2.777 1 86.44 86 GLN A N 1
ATOM 702 C CA . GLN A 1 86 ? 13.078 -21.953 -2.842 1 86.44 86 GLN A CA 1
ATOM 703 C C . GLN A 1 86 ? 13.789 -22.156 -1.508 1 86.44 86 GLN A C 1
ATOM 705 O O . GLN A 1 86 ? 14.023 -23.281 -1.082 1 86.44 86 GLN A O 1
ATOM 710 N N . ARG A 1 87 ? 14.109 -21.047 -0.934 1 82.56 87 ARG A N 1
ATOM 711 C CA . ARG A 1 87 ? 14.758 -21.109 0.372 1 82.56 87 ARG A CA 1
ATOM 712 C C . ARG A 1 87 ? 13.812 -21.672 1.427 1 82.56 87 ARG A C 1
ATOM 714 O O . ARG A 1 87 ? 14.242 -22.422 2.311 1 82.56 87 ARG A O 1
ATOM 721 N N . PHE A 1 88 ? 12.586 -21.375 1.352 1 76.75 88 PHE A N 1
ATOM 722 C CA . PHE A 1 88 ? 11.578 -21.844 2.291 1 76.75 88 PHE A CA 1
ATOM 723 C C . PHE A 1 88 ? 11.266 -23.312 2.059 1 76.75 88 PHE A C 1
ATOM 725 O O . PHE A 1 88 ? 11.086 -24.078 3.014 1 76.75 88 PHE A O 1
ATOM 732 N N . LYS A 1 89 ? 10.945 -23.672 0.831 1 72.62 89 LYS A N 1
ATOM 733 C CA . LYS A 1 89 ? 10.695 -25.078 0.51 1 72.62 89 LYS A CA 1
ATOM 734 C C . LYS A 1 89 ? 11.836 -25.953 1.003 1 72.62 89 LYS A C 1
ATOM 736 O O . LYS A 1 89 ? 11.602 -27.062 1.513 1 72.62 89 LYS A O 1
ATOM 741 N N . GLY A 1 90 ? 12.859 -25.469 0.725 1 66.94 90 GLY A N 1
ATOM 742 C CA . GLY A 1 90 ? 14.008 -26.203 1.23 1 66.94 90 GLY A CA 1
ATOM 743 C C . GLY A 1 90 ? 13.992 -26.359 2.738 1 66.94 90 GLY A C 1
ATOM 744 O O . GLY A 1 90 ? 14.477 -27.375 3.264 1 66.94 90 GLY A O 1
ATOM 745 N N . ARG A 1 91 ? 13.336 -25.391 3.32 1 62.41 91 ARG A N 1
ATOM 746 C CA . ARG A 1 91 ? 13.258 -25.453 4.773 1 62.41 91 ARG A CA 1
ATOM 747 C C . ARG A 1 91 ? 12.062 -26.297 5.215 1 62.41 91 ARG A C 1
ATOM 749 O O . ARG A 1 91 ? 12.133 -27 6.223 1 62.41 91 ARG A O 1
ATOM 756 N N . LEU A 1 92 ? 10.984 -26.016 4.582 1 57.12 92 LEU A N 1
ATOM 757 C CA . LEU A 1 92 ? 9.773 -26.75 4.93 1 57.12 92 LEU A CA 1
ATOM 758 C C . LEU A 1 92 ? 9.875 -28.203 4.492 1 57.12 92 LEU A C 1
ATOM 760 O O . LEU A 1 92 ? 9.312 -29.094 5.133 1 57.12 92 LEU A O 1
ATOM 764 N N . TRP A 1 93 ? 10.367 -28.281 3.246 1 51.75 93 TRP A N 1
ATOM 765 C CA . TRP A 1 93 ? 10.5 -29.656 2.75 1 51.75 93 TRP A CA 1
ATOM 766 C C . TRP A 1 93 ? 11.219 -30.531 3.766 1 51.75 93 TRP A C 1
ATOM 768 O O . TRP A 1 93 ? 10.781 -31.656 4.047 1 51.75 93 TRP A O 1
ATOM 778 N N . PRO A 1 94 ? 12.18 -30.078 4.207 1 56.06 94 PRO A N 1
ATOM 779 C CA . PRO A 1 94 ? 12.727 -31 5.207 1 56.06 94 PRO A CA 1
ATOM 780 C C . PRO A 1 94 ? 11.758 -31.266 6.352 1 56.06 94 PRO A C 1
ATOM 782 O O . PRO A 1 94 ? 11.695 -32.406 6.852 1 56.06 94 PRO A O 1
ATOM 785 N N . GLN A 1 95 ? 11 -30.203 6.633 1 51.09 95 GLN A N 1
ATOM 786 C CA . GLN A 1 95 ? 10.055 -30.406 7.727 1 51.09 95 GLN A CA 1
ATOM 787 C C . GLN A 1 95 ? 8.852 -31.219 7.27 1 51.09 95 GLN A C 1
ATOM 789 O O . GLN A 1 95 ? 8.312 -32.031 8.031 1 51.09 95 GLN A O 1
ATOM 794 N N . CYS A 1 96 ? 8.359 -30.828 6.082 1 46.69 96 CYS A N 1
ATOM 795 C CA . CYS A 1 96 ? 7.273 -31.641 5.539 1 46.69 96 CYS A CA 1
ATOM 796 C C . CYS A 1 96 ? 7.734 -33.062 5.277 1 46.69 96 CYS A C 1
ATOM 798 O O . CYS A 1 96 ? 6.93 -34 5.324 1 46.69 96 CYS A O 1
ATOM 800 N N . GLN A 1 97 ? 8.797 -33.188 4.816 1 45.62 97 GLN A N 1
ATOM 801 C CA . GLN A 1 97 ? 9.289 -34.562 4.727 1 45.62 97 GLN A CA 1
ATOM 802 C C . GLN A 1 97 ? 9.188 -35.25 6.07 1 45.62 97 GLN A C 1
ATOM 804 O O . GLN A 1 97 ? 8.906 -36.469 6.125 1 45.62 97 GLN A O 1
ATOM 809 N N . TYR A 1 98 ? 9.367 -34.469 7.035 1 45.94 98 TYR A N 1
ATOM 810 C CA . TYR A 1 98 ? 9.188 -35.156 8.305 1 45.94 98 TYR A CA 1
ATOM 811 C C . TYR A 1 98 ? 7.711 -35.375 8.609 1 45.94 98 TYR A C 1
ATOM 813 O O . TYR A 1 98 ? 7.336 -36.375 9.25 1 45.94 98 TYR A O 1
ATOM 821 N N . LEU A 1 99 ? 6.84 -34.406 8.273 1 45.84 99 LEU A N 1
ATOM 822 C CA . LEU A 1 99 ? 5.441 -34.562 8.664 1 45.84 99 LEU A CA 1
ATOM 823 C C . LEU A 1 99 ? 4.711 -35.469 7.68 1 45.84 99 LEU A C 1
ATOM 825 O O . LEU A 1 99 ? 3.746 -36.156 8.055 1 45.84 99 LEU A O 1
ATOM 829 N N . GLN A 1 100 ? 4.914 -35.438 6.441 1 43.41 100 GLN A N 1
ATOM 830 C CA . GLN A 1 100 ? 4.227 -36.406 5.578 1 43.41 100 GLN A CA 1
ATOM 831 C C . GLN A 1 100 ? 4.52 -37.844 6 1 43.41 100 GLN A C 1
ATOM 833 O O . GLN A 1 100 ? 3.848 -38.781 5.555 1 43.41 100 GLN A O 1
ATOM 838 N N . CYS A 1 101 ? 5.637 -38.156 6.617 1 37.03 101 CYS A N 1
ATOM 839 C CA . CYS A 1 101 ? 5.758 -39.562 6.879 1 37.03 101 CYS A CA 1
ATOM 840 C C . CYS A 1 101 ? 4.727 -40.031 7.906 1 37.03 101 CYS A C 1
ATOM 842 O O . CYS A 1 101 ? 4.473 -41.219 8.047 1 37.03 101 CYS A O 1
ATOM 844 N N . SER A 1 102 ? 4.473 -39.156 8.883 1 39.97 102 SER A N 1
ATOM 845 C CA . SER A 1 102 ? 3.703 -39.844 9.906 1 39.97 102 SER A CA 1
ATOM 846 C C . SER A 1 102 ? 2.221 -39.875 9.547 1 39.97 102 SER A C 1
ATOM 848 O O . SER A 1 102 ? 1.421 -40.5 10.273 1 39.97 102 SER A O 1
ATOM 850 N N . ALA A 1 103 ? 1.75 -39.219 8.422 1 36.78 103 ALA A N 1
ATOM 851 C CA . ALA A 1 103 ? 0.338 -39.531 8.242 1 36.78 103 ALA A CA 1
ATOM 852 C C . ALA A 1 103 ? 0.171 -40.781 7.355 1 36.78 103 ALA A C 1
ATOM 854 O O . ALA A 1 103 ? 1.027 -41.062 6.516 1 36.78 103 ALA A O 1
ATOM 855 N N . MET B 1 1 ? 7.078 24.375 24.047 1 50.12 1 MET B N 1
ATOM 856 C CA . MET B 1 1 ? 8.219 23.594 23.578 1 50.12 1 MET B CA 1
ATOM 857 C C . MET B 1 1 ? 7.766 22.312 22.875 1 50.12 1 MET B C 1
ATOM 859 O O . MET B 1 1 ? 8.328 21.938 21.859 1 50.12 1 MET B O 1
ATOM 863 N N . LYS B 1 2 ? 6.688 21.703 23.5 1 57.28 2 LYS B N 1
ATOM 864 C CA . LYS B 1 2 ? 6.148 20.453 22.969 1 57.28 2 LYS B CA 1
ATOM 865 C C . LYS B 1 2 ? 5.5 20.672 21.609 1 57.28 2 LYS B C 1
ATOM 867 O O . LYS B 1 2 ? 5.691 19.875 20.688 1 57.28 2 LYS B O 1
ATOM 872 N N . GLU B 1 3 ? 4.812 21.812 21.484 1 57.34 3 GLU B N 1
ATOM 873 C CA . GLU B 1 3 ? 4.109 22.141 20.25 1 57.34 3 GLU B CA 1
ATOM 874 C C . GLU B 1 3 ? 5.09 22.375 19.094 1 57.34 3 GLU B C 1
ATOM 876 O O . GLU B 1 3 ? 4.832 21.984 17.969 1 57.34 3 GLU B O 1
ATOM 881 N N . GLN B 1 4 ? 6.168 23.062 19.422 1 59.03 4 GLN B N 1
ATOM 882 C CA . GLN B 1 4 ? 7.176 23.328 18.391 1 59.03 4 GLN B CA 1
ATOM 883 C C . GLN B 1 4 ? 7.801 22.016 17.891 1 59.03 4 GLN B C 1
ATOM 885 O O . GLN B 1 4 ? 8.07 21.875 16.703 1 59.03 4 GLN B O 1
ATOM 890 N N . AS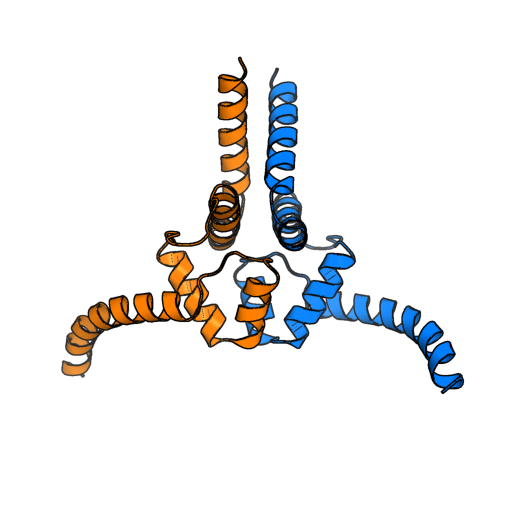N B 1 5 ? 7.953 21.078 18.797 1 62.06 5 ASN B N 1
ATOM 891 C CA . ASN B 1 5 ? 8.539 19.781 18.438 1 62.06 5 ASN B CA 1
ATOM 892 C C . ASN B 1 5 ? 7.602 18.969 17.547 1 62.06 5 ASN B C 1
ATOM 894 O O . ASN B 1 5 ? 8.047 18.297 16.625 1 62.06 5 ASN B O 1
ATOM 898 N N . GLU B 1 6 ? 6.293 19.25 17.812 1 62.97 6 GLU B N 1
ATOM 899 C CA . GLU B 1 6 ? 5.301 18.516 17.031 1 62.97 6 GLU B CA 1
ATOM 900 C C . GLU B 1 6 ? 5.227 19.062 15.609 1 62.97 6 GLU B C 1
ATOM 902 O O . GLU B 1 6 ? 5.109 18.281 14.656 1 62.97 6 GLU B O 1
ATOM 907 N N . ALA B 1 7 ? 5.32 20.328 15.547 1 65.25 7 ALA B N 1
ATOM 908 C CA . ALA B 1 7 ? 5.301 20.969 14.227 1 65.25 7 ALA B CA 1
ATOM 909 C C . ALA B 1 7 ? 6.52 20.562 13.406 1 65.25 7 ALA B C 1
ATOM 911 O O . ALA B 1 7 ? 6.406 20.281 12.211 1 65.25 7 ALA B O 1
ATOM 912 N N . LEU B 1 8 ? 7.59 20.594 14.055 1 66.75 8 LEU B N 1
ATOM 913 C CA . LEU B 1 8 ? 8.812 20.188 13.367 1 66.75 8 LEU B CA 1
ATOM 914 C C . LEU B 1 8 ? 8.734 18.719 12.938 1 66.75 8 LEU B C 1
ATOM 916 O O . LEU B 1 8 ? 9.18 18.359 11.852 1 66.75 8 LEU B O 1
ATOM 920 N N . SER B 1 9 ? 8.078 18.078 13.805 1 72.69 9 SER B N 1
ATOM 921 C CA . SER B 1 9 ? 7.949 16.656 13.508 1 72.69 9 SER B CA 1
ATOM 922 C C . SER B 1 9 ? 6.992 16.422 12.344 1 72.69 9 SER B C 1
ATOM 924 O O . SER B 1 9 ? 7.246 15.562 11.492 1 72.69 9 SER B O 1
ATOM 926 N N . GLU B 1 10 ? 5.988 17.266 12.273 1 76.06 10 GLU B N 1
ATOM 927 C CA . GLU B 1 10 ? 5.012 17.125 11.195 1 76.06 10 GLU B CA 1
ATOM 928 C C . GLU B 1 10 ? 5.609 17.547 9.859 1 76.06 10 GLU B C 1
ATOM 930 O O . GLU B 1 10 ? 5.348 16.922 8.828 1 76.06 10 GLU B O 1
ATOM 935 N N . GLU B 1 11 ? 6.398 18.594 9.938 1 78.81 11 GLU B N 1
ATOM 936 C CA . GLU B 1 11 ? 7.059 19.047 8.711 1 78.81 11 GLU B CA 1
ATOM 937 C C . GLU B 1 11 ? 8.055 18.016 8.203 1 78.81 11 GLU B C 1
ATOM 939 O O . GLU B 1 11 ? 8.148 17.766 6.996 1 78.81 11 GLU B O 1
ATOM 944 N N . ALA B 1 12 ? 8.758 17.469 9.102 1 78.31 12 ALA B N 1
ATOM 945 C CA . ALA B 1 12 ? 9.719 16.438 8.727 1 78.31 12 ALA B CA 1
ATOM 946 C C . ALA B 1 12 ? 9.016 15.227 8.125 1 78.31 12 ALA B C 1
ATOM 948 O O . ALA B 1 12 ? 9.5 14.641 7.16 1 78.31 12 ALA B O 1
ATOM 949 N N . PHE B 1 13 ? 7.957 14.977 8.688 1 83.94 13 PHE B N 1
ATOM 950 C CA . PHE B 1 13 ? 7.176 13.844 8.203 1 83.94 13 PHE B CA 1
ATOM 951 C C . PHE B 1 13 ? 6.66 14.102 6.793 1 83.94 13 PHE B C 1
ATOM 953 O O . PHE B 1 13 ? 6.75 13.227 5.926 1 83.94 13 PHE B O 1
ATOM 960 N N . ASP B 1 14 ? 6.191 15.266 6.629 1 85.19 14 ASP B N 1
ATOM 961 C CA . ASP B 1 14 ? 5.668 15.641 5.316 1 85.19 14 ASP B CA 1
ATOM 962 C C . ASP B 1 14 ? 6.77 15.609 4.258 1 85.19 14 ASP B C 1
ATOM 964 O O . ASP B 1 14 ? 6.527 15.219 3.113 1 85.19 14 ASP B O 1
ATOM 968 N N . ASN B 1 15 ? 7.941 15.961 4.672 1 86.12 15 ASN B N 1
ATOM 969 C CA . ASN B 1 15 ? 9.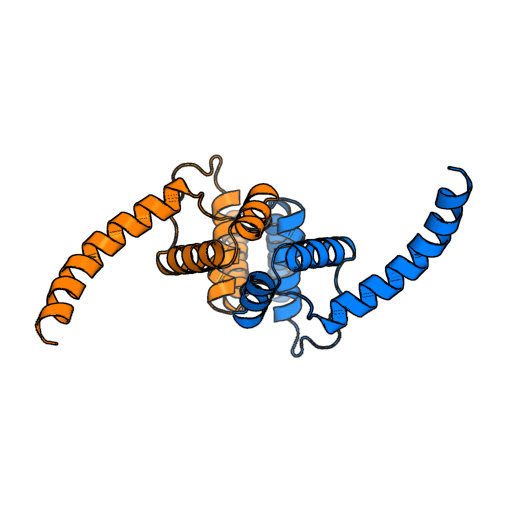062 15.938 3.738 1 86.12 15 ASN B CA 1
ATOM 970 C C . ASN B 1 15 ? 9.445 14.508 3.363 1 86.12 15 ASN B C 1
ATOM 972 O O . ASN B 1 15 ? 9.844 14.25 2.225 1 86.12 15 ASN B O 1
ATOM 976 N N . LYS B 1 16 ? 9.32 13.711 4.305 1 86.44 16 LYS B N 1
ATOM 977 C CA . LYS B 1 16 ? 9.602 12.305 4.023 1 86.44 16 LYS B CA 1
ATOM 978 C C . LYS B 1 16 ? 8.578 11.719 3.059 1 86.44 16 LYS B C 1
ATOM 980 O O . LYS B 1 16 ? 8.93 10.969 2.146 1 86.44 16 LYS B O 1
ATOM 985 N N . ILE B 1 17 ? 7.426 12.102 3.205 1 92.06 17 ILE B N 1
ATOM 986 C CA . ILE B 1 17 ? 6.359 11.609 2.338 1 92.06 17 ILE B CA 1
ATOM 987 C C . ILE B 1 17 ? 6.543 12.172 0.929 1 92.06 17 ILE B C 1
ATOM 989 O O . ILE B 1 17 ? 6.305 11.469 -0.06 1 92.06 17 ILE B O 1
ATOM 993 N N . LYS B 1 18 ? 7.027 13.312 0.87 1 91.38 18 LYS B N 1
ATOM 994 C CA . LYS B 1 18 ? 7.207 13.977 -0.417 1 91.38 18 LYS B CA 1
ATOM 995 C C . LYS B 1 18 ? 8.32 13.312 -1.228 1 91.38 18 LYS B C 1
ATOM 997 O O . LYS B 1 18 ? 8.383 13.484 -2.447 1 91.38 18 LYS B O 1
ATOM 1002 N N . SER B 1 19 ? 9.141 12.625 -0.547 1 90.5 19 SER B N 1
ATOM 1003 C CA . SER B 1 19 ? 10.219 11.938 -1.247 1 90.5 19 SER B CA 1
ATOM 1004 C C . SER B 1 19 ? 9.711 10.688 -1.958 1 90.5 19 SER B C 1
ATOM 1006 O O . SER B 1 19 ? 10.406 10.125 -2.809 1 90.5 19 SER B O 1
ATOM 1008 N N . LEU B 1 20 ? 8.594 10.297 -1.678 1 93.88 20 LEU B N 1
ATOM 1009 C CA . LEU B 1 20 ? 7.996 9.102 -2.271 1 93.88 20 LEU B CA 1
ATOM 1010 C C . LEU B 1 20 ? 7.336 9.438 -3.607 1 93.88 20 LEU B C 1
ATOM 1012 O O . LEU B 1 20 ? 7.004 10.594 -3.871 1 93.88 20 LEU B O 1
ATOM 1016 N N . PRO B 1 21 ? 7.277 8.484 -4.504 1 93.62 21 PRO B N 1
ATOM 1017 C CA . PRO B 1 21 ? 6.535 8.695 -5.75 1 93.62 21 PRO B CA 1
ATOM 1018 C C . PRO B 1 21 ? 5.098 9.141 -5.512 1 93.62 21 PRO B C 1
ATOM 1020 O O . PRO B 1 21 ? 4.535 8.883 -4.445 1 93.62 21 PRO B O 1
ATOM 1023 N N . SER B 1 22 ? 4.434 9.711 -6.465 1 94.44 22 SER B N 1
ATOM 1024 C CA . SER B 1 22 ? 3.141 10.375 -6.328 1 94.44 22 SER B CA 1
ATOM 1025 C C . SER B 1 22 ? 2.072 9.414 -5.828 1 94.44 22 SER B C 1
ATOM 1027 O O . SER B 1 22 ? 1.375 9.703 -4.852 1 94.44 22 SER B O 1
ATOM 1029 N N . LYS B 1 23 ? 1.938 8.281 -6.406 1 95.44 23 LYS B N 1
ATOM 1030 C CA . LYS B 1 23 ? 0.905 7.328 -6.012 1 95.44 23 LYS B CA 1
ATOM 1031 C C . LYS B 1 23 ? 1.196 6.738 -4.633 1 95.44 23 LYS B C 1
ATOM 1033 O O . LYS B 1 23 ? 0.276 6.484 -3.854 1 95.44 23 LYS B O 1
ATOM 1038 N N . GLN B 1 24 ? 2.418 6.582 -4.438 1 95.94 24 GLN B N 1
ATOM 1039 C CA . GLN B 1 24 ? 2.83 6.086 -3.129 1 95.94 24 GLN B CA 1
ATOM 1040 C C . GLN B 1 24 ? 2.514 7.098 -2.031 1 95.94 24 GLN B C 1
ATOM 1042 O O . GLN B 1 24 ? 2.154 6.719 -0.915 1 95.94 24 GLN B O 1
ATOM 1047 N N . GLN B 1 25 ? 2.664 8.328 -2.391 1 95.62 25 GLN B N 1
ATOM 1048 C CA . GLN B 1 25 ? 2.322 9.391 -1.447 1 95.62 25 GLN B CA 1
ATOM 1049 C C . GLN B 1 25 ? 0.854 9.305 -1.04 1 95.62 25 GLN B C 1
ATOM 1051 O O . GLN B 1 25 ? 0.526 9.406 0.145 1 95.62 25 GLN B O 1
ATOM 1056 N N . LEU B 1 26 ? 0.078 9.117 -1.998 1 94.88 26 LEU B N 1
ATOM 1057 C CA . LEU B 1 26 ? -1.358 9.039 -1.759 1 94.88 26 LEU B CA 1
ATOM 1058 C C . LEU B 1 26 ? -1.697 7.836 -0.884 1 94.88 26 LEU B C 1
ATOM 1060 O O . LEU B 1 26 ? -2.49 7.949 0.054 1 94.88 26 LEU B O 1
ATOM 1064 N N . ALA B 1 27 ? -1.109 6.781 -1.161 1 96.06 27 ALA B N 1
ATOM 1065 C CA . ALA B 1 27 ? -1.353 5.555 -0.407 1 96.06 27 ALA B CA 1
ATOM 1066 C C . ALA B 1 27 ? -0.934 5.711 1.052 1 96.06 27 ALA B C 1
ATOM 1068 O O . ALA B 1 27 ? -1.688 5.363 1.962 1 96.06 27 ALA B O 1
ATOM 1069 N N . VAL B 1 28 ? 0.238 6.23 1.227 1 95.06 28 VAL B N 1
ATOM 1070 C CA . VAL B 1 28 ? 0.799 6.383 2.564 1 95.06 28 VAL B CA 1
ATOM 1071 C C . VAL B 1 28 ? 0.011 7.438 3.34 1 95.06 28 VAL B C 1
ATOM 1073 O O . VAL B 1 28 ? -0.283 7.254 4.523 1 95.06 28 VAL B O 1
ATOM 1076 N N . LYS B 1 29 ? -0.289 8.508 2.695 1 92.81 29 LYS B N 1
ATOM 1077 C CA . LYS B 1 29 ? -1.07 9.562 3.338 1 92.81 29 LYS B CA 1
ATOM 1078 C C . LYS B 1 29 ? -2.408 9.031 3.836 1 92.81 29 LYS B C 1
ATOM 1080 O O . LYS B 1 29 ? -2.848 9.367 4.938 1 92.81 29 LYS B O 1
ATOM 1085 N N . SER B 1 30 ? -3.02 8.234 3.037 1 93.62 30 SER B N 1
ATOM 1086 C CA . SER B 1 30 ? -4.309 7.668 3.412 1 93.62 30 SER B CA 1
ATOM 1087 C C . SER B 1 30 ? -4.191 6.805 4.664 1 93.62 30 SER B C 1
ATOM 1089 O O . SER B 1 30 ? -5.102 6.777 5.496 1 93.62 30 SER B O 1
ATOM 1091 N N . CYS B 1 31 ? -3.104 6.164 4.816 1 93.75 31 CYS B N 1
ATOM 1092 C CA . CYS B 1 31 ? -2.885 5.328 5.988 1 93.75 31 CYS B CA 1
ATOM 1093 C C . CYS B 1 31 ? -2.787 6.172 7.254 1 93.75 31 CYS B C 1
ATOM 1095 O O . CYS B 1 31 ? -3.357 5.816 8.289 1 93.75 31 CYS B O 1
ATOM 1097 N N . PHE B 1 32 ? -2.125 7.262 7.145 1 91.81 32 PHE B N 1
ATOM 1098 C CA . PHE B 1 32 ? -1.933 8.109 8.312 1 91.81 32 PHE B CA 1
ATOM 1099 C C . PHE B 1 32 ? -3.207 8.875 8.648 1 91.81 32 PHE B C 1
ATOM 1101 O O . PHE B 1 32 ? -3.496 9.133 9.812 1 91.81 32 PHE B O 1
ATOM 1108 N N . VAL B 1 33 ? -3.922 9.242 7.625 1 89.94 33 VAL B N 1
ATOM 1109 C CA . VAL B 1 33 ? -5.195 9.914 7.848 1 89.94 33 VAL B CA 1
ATOM 1110 C C . VAL B 1 33 ? -6.164 8.969 8.562 1 89.94 33 VAL B C 1
ATOM 1112 O O . VAL B 1 33 ? -6.863 9.375 9.492 1 89.94 33 VAL B O 1
ATOM 1115 N N . ALA B 1 34 ? -6.137 7.73 8.148 1 91.75 34 ALA B N 1
ATOM 1116 C CA . ALA B 1 34 ? -7.012 6.727 8.75 1 91.75 34 ALA B CA 1
ATOM 1117 C C . ALA B 1 34 ? -6.625 6.469 10.203 1 91.75 34 ALA B C 1
ATOM 1119 O O . ALA B 1 34 ? -7.492 6.211 11.047 1 91.75 34 ALA B O 1
ATOM 1120 N N . ALA B 1 35 ? -5.355 6.5 10.461 1 88.94 35 ALA B N 1
ATOM 1121 C CA . ALA B 1 35 ? -4.867 6.219 11.805 1 88.94 35 ALA B CA 1
ATOM 1122 C C . ALA B 1 35 ? -5.305 7.305 12.781 1 88.94 35 ALA B C 1
ATOM 1124 O O . ALA B 1 35 ? -5.402 7.059 13.992 1 88.94 35 ALA B O 1
ATOM 1125 N N . ARG B 1 36 ? -5.531 8.461 12.266 1 85.38 36 ARG B N 1
ATOM 1126 C CA . ARG B 1 36 ? -5.922 9.586 13.109 1 85.38 36 ARG B CA 1
ATOM 1127 C C . ARG B 1 36 ? -7.422 9.562 13.398 1 85.38 36 ARG B C 1
ATOM 1129 O O . ARG B 1 36 ? -7.895 10.234 14.312 1 85.38 36 ARG B O 1
ATOM 1136 N N . ARG B 1 37 ? -8.023 8.742 12.656 1 85.56 37 ARG B N 1
ATOM 1137 C CA . ARG B 1 37 ? -9.477 8.695 12.781 1 85.56 37 ARG B CA 1
ATOM 1138 C C . ARG B 1 37 ? -9.914 7.547 13.68 1 85.56 37 ARG B C 1
ATOM 1140 O O . ARG B 1 37 ? -9.25 6.508 13.742 1 85.56 37 ARG B O 1
ATOM 1147 N N . LYS B 1 38 ? -10.898 7.832 14.352 1 82.44 38 LYS B N 1
ATOM 1148 C CA . LYS B 1 38 ? -11.477 6.77 15.172 1 82.44 38 LYS B CA 1
ATOM 1149 C C . LYS B 1 38 ? -12.273 5.785 14.32 1 82.44 38 LYS B C 1
ATOM 1151 O O . LYS B 1 38 ? -12.242 4.578 14.57 1 82.44 38 LYS B O 1
ATOM 1156 N N . SER B 1 39 ? -12.977 6.355 13.391 1 82.88 39 SER B N 1
ATOM 1157 C CA . SER B 1 39 ? -13.766 5.551 12.469 1 82.88 39 SER B CA 1
ATOM 1158 C C . SER B 1 39 ? -13.391 5.84 11.016 1 82.88 39 SER B C 1
ATOM 1160 O O . SER B 1 39 ? -13.055 6.973 10.672 1 82.88 39 SER B O 1
ATOM 1162 N N . HIS B 1 40 ? -13.406 4.695 10.344 1 76.12 40 HIS B N 1
ATOM 1163 C CA . HIS B 1 40 ? -13.086 4.871 8.938 1 76.12 40 HIS B CA 1
ATOM 1164 C C . HIS B 1 40 ? -14.305 5.344 8.148 1 76.12 40 HIS B C 1
ATOM 1166 O O . HIS B 1 40 ? -14.195 5.703 6.977 1 76.12 40 HIS B O 1
ATOM 1172 N N . LYS B 1 41 ? -15.367 5.418 8.961 1 79.19 41 LYS B N 1
ATOM 1173 C CA . LYS B 1 41 ? -16.594 5.863 8.305 1 79.19 41 LYS B CA 1
ATOM 1174 C C . LYS B 1 41 ? -16.531 7.352 7.977 1 79.19 41 LYS B C 1
ATOM 1176 O O . LYS B 1 41 ? -16.125 8.164 8.812 1 79.19 41 LYS B O 1
ATOM 1181 N N . GLY B 1 42 ? -16.859 7.633 6.695 1 79.31 42 GLY B N 1
ATOM 1182 C CA . GLY B 1 42 ? -16.906 9.031 6.305 1 79.31 42 GLY B CA 1
ATOM 1183 C C . GLY B 1 42 ? -15.57 9.57 5.836 1 79.31 42 GLY B C 1
ATOM 1184 O O . GLY B 1 42 ? -15.383 10.781 5.727 1 79.31 42 GLY B O 1
ATOM 1185 N N . MET B 1 43 ? -14.648 8.75 5.742 1 84.56 43 MET B N 1
ATOM 1186 C CA . MET B 1 43 ? -13.344 9.18 5.23 1 84.56 43 MET B CA 1
ATOM 1187 C C . MET B 1 43 ? -13.469 9.695 3.803 1 84.56 43 MET B C 1
ATOM 1189 O O . MET B 1 43 ? -14.188 9.125 2.986 1 84.56 43 MET B O 1
ATOM 1193 N N . ARG B 1 44 ? -12.797 10.852 3.658 1 83.94 44 ARG B N 1
ATOM 1194 C CA . ARG B 1 44 ? -12.727 11.414 2.312 1 83.94 44 ARG B CA 1
ATOM 1195 C C . ARG B 1 44 ? -11.438 11 1.615 1 83.94 44 ARG B C 1
ATOM 1197 O O . ARG B 1 44 ? -10.359 11.07 2.207 1 83.94 44 ARG B O 1
ATOM 1204 N N . TYR B 1 45 ? -11.625 10.602 0.328 1 88.44 45 TYR B N 1
ATOM 1205 C CA . TYR B 1 45 ? -10.477 10.156 -0.448 1 88.44 45 TYR B CA 1
ATOM 1206 C C . TYR B 1 45 ? -10.172 11.133 -1.581 1 88.44 45 TYR B C 1
ATOM 1208 O O . TYR B 1 45 ? -11.078 11.797 -2.09 1 88.44 45 TYR B O 1
ATOM 1216 N N . ASP B 1 46 ? -8.906 11.203 -1.808 1 90.19 46 ASP B N 1
ATOM 1217 C CA . ASP B 1 46 ? -8.492 11.945 -2.99 1 90.19 46 ASP B CA 1
ATOM 1218 C C . ASP B 1 46 ? -9.07 11.328 -4.262 1 90.19 46 ASP B C 1
ATOM 1220 O O . ASP B 1 46 ? -9.102 10.109 -4.406 1 90.19 46 ASP B O 1
ATOM 1224 N N . ASP B 1 47 ? -9.523 12.188 -5.191 1 88.06 47 ASP B N 1
ATOM 1225 C CA . ASP B 1 47 ? -10.141 11.695 -6.422 1 88.06 47 ASP B CA 1
ATOM 1226 C C . ASP B 1 47 ? -9.172 10.805 -7.199 1 88.06 47 ASP B C 1
ATOM 1228 O O . ASP B 1 47 ? -9.578 9.797 -7.773 1 88.06 47 ASP B O 1
ATOM 1232 N N . GLU B 1 48 ? -7.922 11.281 -7.219 1 91.31 48 GLU B N 1
ATOM 1233 C CA . GLU B 1 48 ? -6.918 10.492 -7.926 1 91.31 48 GLU B CA 1
ATOM 1234 C C . GLU B 1 48 ? -6.734 9.117 -7.281 1 91.31 48 GLU B C 1
ATOM 1236 O O . GLU B 1 48 ? -6.578 8.117 -7.977 1 91.31 48 GLU B O 1
ATOM 1241 N N . TRP B 1 49 ? -6.816 9.078 -6.039 1 93.81 49 TRP B N 1
ATOM 1242 C CA . TRP B 1 49 ? -6.66 7.824 -5.316 1 93.81 49 TRP B CA 1
ATOM 1243 C C . TRP B 1 49 ? -7.867 6.918 -5.535 1 93.81 49 TRP B C 1
ATOM 1245 O O . TRP B 1 49 ? -7.723 5.703 -5.691 1 93.81 49 TRP B O 1
ATOM 1255 N N . ILE B 1 50 ? -9.039 7.48 -5.633 1 93.06 50 ILE B N 1
ATOM 1256 C CA . ILE B 1 50 ? -10.25 6.711 -5.863 1 93.06 50 ILE B CA 1
ATOM 1257 C C . ILE B 1 50 ? -10.18 6.023 -7.227 1 93.06 50 ILE B C 1
ATOM 1259 O O . ILE B 1 50 ? -10.547 4.855 -7.363 1 93.06 50 ILE B O 1
ATOM 1263 N N . LEU B 1 51 ? -9.727 6.73 -8.133 1 91.81 51 LEU B N 1
ATOM 1264 C CA . LEU B 1 51 ? -9.578 6.164 -9.469 1 91.81 51 LEU B CA 1
ATOM 1265 C C . LEU B 1 51 ? -8.609 4.988 -9.461 1 91.81 51 LEU B C 1
ATOM 1267 O O . LEU B 1 51 ? -8.867 3.957 -10.086 1 91.81 51 LEU B O 1
ATOM 1271 N N . GLU B 1 52 ? -7.555 5.184 -8.773 1 95.44 52 GLU B N 1
ATOM 1272 C CA . GLU B 1 52 ? -6.574 4.109 -8.641 1 95.44 52 GLU B CA 1
ATOM 1273 C C . GLU B 1 52 ? -7.184 2.891 -7.949 1 95.44 52 GLU B C 1
ATOM 1275 O O . GLU B 1 52 ? -6.945 1.753 -8.359 1 95.44 52 GLU B O 1
ATOM 1280 N N . CYS B 1 53 ? -7.938 3.164 -6.992 1 96.69 53 CYS B N 1
ATOM 1281 C CA . CYS B 1 53 ? -8.602 2.084 -6.27 1 96.69 53 CYS B CA 1
ATOM 1282 C C . CYS B 1 53 ? -9.57 1.333 -7.18 1 96.69 53 CYS B C 1
ATOM 1284 O O . CYS B 1 53 ? -9.641 0.104 -7.137 1 96.69 53 CYS B O 1
ATOM 1286 N N . MET B 1 54 ? -10.25 2.088 -7.918 1 94.75 54 MET B N 1
ATOM 1287 C CA . MET B 1 54 ? -11.156 1.462 -8.875 1 94.75 54 MET B CA 1
ATOM 1288 C C . MET B 1 54 ? -10.398 0.564 -9.844 1 94.75 54 MET B C 1
ATOM 1290 O O . MET B 1 54 ? -10.828 -0.555 -10.133 1 94.75 54 MET B O 1
ATOM 1294 N N . LEU B 1 55 ? -9.344 1.049 -10.289 1 94.81 55 LEU B N 1
ATOM 1295 C CA . LEU B 1 55 ? -8.5 0.281 -11.195 1 94.81 55 LEU B CA 1
ATOM 1296 C C . LEU B 1 55 ? -8.008 -0.997 -10.523 1 94.81 55 LEU B C 1
ATOM 1298 O O . LEU B 1 55 ? -8.078 -2.08 -11.109 1 94.81 55 LEU B O 1
ATOM 1302 N N . MET B 1 56 ? -7.566 -0.892 -9.375 1 97.69 56 MET B N 1
ATOM 1303 C CA . MET B 1 56 ? -7.066 -2.043 -8.633 1 97.69 56 MET B CA 1
ATOM 1304 C C . MET B 1 56 ? -8.156 -3.09 -8.445 1 97.69 56 MET B C 1
ATOM 1306 O O . MET B 1 56 ? -7.922 -4.285 -8.641 1 97.69 56 MET B O 1
ATOM 1310 N N . ARG B 1 57 ? -9.297 -2.592 -8.109 1 96.25 57 ARG B N 1
ATOM 1311 C CA . ARG B 1 57 ? -10.398 -3.518 -7.883 1 96.25 57 ARG B CA 1
ATOM 1312 C C . ARG B 1 57 ? -10.812 -4.203 -9.18 1 96.25 57 ARG B C 1
ATOM 1314 O O . ARG B 1 57 ? -11.203 -5.375 -9.172 1 96.25 57 ARG B O 1
ATOM 1321 N N . MET B 1 58 ? -10.797 -3.449 -10.25 1 95.19 58 MET B N 1
ATOM 1322 C CA . MET B 1 58 ? -11.109 -4.023 -11.555 1 95.19 58 MET B CA 1
ATOM 1323 C C . MET B 1 58 ? -10.102 -5.109 -11.922 1 95.19 58 MET B C 1
ATOM 1325 O O . MET B 1 58 ? -10.469 -6.121 -12.523 1 95.19 58 MET B O 1
ATOM 1329 N N . GLN B 1 59 ? -8.898 -4.938 -11.602 1 95.12 59 GLN B N 1
ATOM 1330 C CA . GLN B 1 59 ? -7.852 -5.895 -11.953 1 95.12 59 GLN B CA 1
ATOM 1331 C C . GLN B 1 59 ? -7.988 -7.18 -11.141 1 95.12 59 GLN B C 1
ATOM 1333 O O . GLN B 1 59 ? -7.754 -8.273 -11.656 1 95.12 59 GLN B O 1
ATOM 1338 N N . SER B 1 60 ? -8.336 -7.016 -9.812 1 97.62 60 SER B N 1
ATOM 1339 C CA . SER B 1 60 ? -8.516 -8.203 -8.977 1 97.62 60 SER B CA 1
ATOM 1340 C C . SER B 1 60 ? -9.305 -7.871 -7.719 1 97.62 60 SER B C 1
ATOM 1342 O O . SER B 1 60 ? -8.742 -7.41 -6.723 1 97.62 60 SER B O 1
ATOM 1344 N N . PRO B 1 61 ? -10.562 -8.242 -7.766 1 96.69 61 PRO B N 1
ATOM 1345 C CA . PRO B 1 61 ? -11.375 -8.031 -6.562 1 96.69 61 PRO B CA 1
ATOM 1346 C C . PRO B 1 61 ? -10.852 -8.805 -5.355 1 96.69 61 PRO B C 1
ATOM 1348 O O . PRO B 1 61 ? -10.898 -8.305 -4.23 1 96.69 61 PRO B O 1
ATOM 1351 N N . LYS B 1 62 ? -10.328 -9.969 -5.66 1 97.25 62 LYS B N 1
ATOM 1352 C CA . LYS B 1 62 ? -9.852 -10.812 -4.57 1 97.25 62 LYS B CA 1
ATOM 1353 C C . LYS B 1 62 ? -8.688 -10.164 -3.834 1 97.25 62 LYS B C 1
ATOM 1355 O O . LYS B 1 62 ? -8.719 -10.016 -2.611 1 97.25 62 LYS B O 1
ATOM 1360 N N . LEU B 1 63 ? -7.672 -9.742 -4.523 1 97.69 63 LEU B N 1
ATOM 1361 C CA . LEU B 1 63 ? -6.508 -9.117 -3.908 1 97.69 63 LEU B CA 1
ATOM 1362 C C . LEU B 1 63 ? -6.867 -7.77 -3.301 1 97.69 63 LEU B C 1
ATOM 1364 O O . LEU B 1 63 ? -6.375 -7.414 -2.229 1 97.69 63 LEU B O 1
ATOM 1368 N N . TYR B 1 64 ? -7.719 -7.094 -3.998 1 97.88 64 TYR B N 1
ATOM 1369 C CA . TYR B 1 64 ? -8.172 -5.809 -3.473 1 97.88 64 TYR B CA 1
ATOM 1370 C C . TYR B 1 64 ? -8.766 -5.969 -2.08 1 97.88 64 TYR B C 1
ATOM 1372 O O . TYR B 1 64 ? -8.398 -5.238 -1.154 1 97.88 64 TYR B O 1
ATOM 1380 N N . GLU B 1 65 ? -9.656 -6.922 -1.95 1 97.75 65 GLU B N 1
ATOM 1381 C CA . GLU B 1 65 ? -10.305 -7.141 -0.663 1 97.75 65 GLU B CA 1
ATOM 1382 C C . GLU B 1 65 ? -9.312 -7.652 0.378 1 97.75 65 GLU B C 1
ATOM 1384 O O . GLU B 1 65 ? -9.422 -7.324 1.562 1 97.75 65 GLU B O 1
ATOM 1389 N N . HIS B 1 66 ? -8.422 -8.422 -0.019 1 97.75 66 HIS B N 1
ATOM 1390 C CA . HIS B 1 66 ? -7.371 -8.883 0.88 1 97.75 66 HIS B CA 1
ATOM 1391 C C . HIS B 1 66 ? -6.57 -7.711 1.439 1 97.75 66 HIS B C 1
ATOM 1393 O O . HIS B 1 66 ? -6.316 -7.648 2.645 1 97.75 66 HIS B O 1
ATOM 1399 N N . LEU B 1 67 ? -6.137 -6.785 0.566 1 97.81 67 LEU B N 1
ATOM 1400 C CA . LEU B 1 67 ? -5.395 -5.594 0.966 1 97.81 67 LEU B CA 1
ATOM 1401 C C . LEU B 1 67 ? -6.188 -4.777 1.981 1 97.81 67 LEU B C 1
ATOM 1403 O O . LEU B 1 67 ? -5.613 -4.223 2.922 1 97.81 67 LEU B O 1
ATOM 1407 N N . ARG B 1 68 ? -7.461 -4.75 1.755 1 96.19 68 ARG B N 1
ATOM 1408 C CA . ARG B 1 68 ? -8.344 -3.988 2.629 1 96.19 68 ARG B CA 1
ATOM 1409 C C . ARG B 1 68 ? -8.523 -4.688 3.971 1 96.19 68 ARG B C 1
ATOM 1411 O O . ARG B 1 68 ? -8.375 -4.066 5.027 1 96.19 68 ARG B O 1
ATOM 1418 N N . ARG B 1 69 ? -8.82 -5.957 3.973 1 96.19 69 ARG B N 1
ATOM 1419 C CA . ARG B 1 69 ? -9.141 -6.738 5.164 1 96.19 69 ARG B CA 1
ATOM 1420 C C . ARG B 1 69 ? -7.926 -6.871 6.074 1 96.19 69 ARG B C 1
ATOM 1422 O O . ARG B 1 69 ? -8.047 -6.797 7.297 1 96.19 69 ARG B O 1
ATOM 1429 N N . GLU B 1 70 ? -6.84 -7.09 5.461 1 96.12 70 GLU B N 1
ATOM 1430 C CA . GLU B 1 70 ? -5.617 -7.285 6.23 1 96.12 70 GLU B CA 1
ATOM 1431 C C . GLU B 1 70 ? -5 -5.949 6.633 1 96.12 70 GLU B C 1
ATOM 1433 O O . GLU B 1 70 ? -3.912 -5.91 7.211 1 96.12 70 GLU B O 1
ATOM 1438 N N . ALA B 1 71 ? -5.648 -4.902 6.297 1 95.44 71 ALA B N 1
ATOM 1439 C CA . ALA B 1 71 ? -5.242 -3.545 6.656 1 95.44 71 ALA B CA 1
ATOM 1440 C C . ALA B 1 71 ? -3.828 -3.246 6.164 1 95.44 71 ALA B C 1
ATOM 1442 O O . ALA B 1 71 ? -3.037 -2.619 6.875 1 95.44 71 ALA B O 1
ATOM 1443 N N . ILE B 1 72 ? -3.482 -3.762 5.031 1 96.81 72 ILE B N 1
ATOM 1444 C CA . ILE B 1 72 ? -2.211 -3.438 4.395 1 96.81 72 ILE B CA 1
ATOM 1445 C C . ILE B 1 72 ? -2.27 -2.025 3.814 1 96.81 72 ILE B C 1
ATOM 1447 O O . ILE B 1 72 ? -1.289 -1.281 3.879 1 96.81 72 ILE B O 1
ATOM 1451 N N . MET B 1 73 ? -3.359 -1.716 3.246 1 96.88 73 MET B N 1
ATOM 1452 C CA . MET B 1 73 ? -3.686 -0.386 2.738 1 96.88 73 MET B CA 1
ATOM 1453 C C . MET B 1 73 ? -5.082 0.038 3.182 1 96.88 73 MET B C 1
ATOM 1455 O O . MET B 1 73 ? -5.922 -0.807 3.492 1 96.88 73 MET B O 1
ATOM 1459 N N . VAL B 1 74 ? -5.203 1.318 3.189 1 94.94 74 VAL B N 1
ATOM 1460 C CA . VAL B 1 74 ? -6.531 1.859 3.461 1 94.94 74 VAL B CA 1
ATOM 1461 C C . VAL B 1 74 ? -7.266 2.111 2.146 1 94.94 74 VAL B C 1
ATOM 1463 O O . VAL B 1 74 ? -6.918 3.029 1.399 1 94.94 74 VAL B O 1
ATOM 1466 N N . LEU B 1 75 ? -8.227 1.304 1.961 1 96.06 75 LEU B N 1
ATOM 1467 C CA . LEU B 1 75 ? -8.938 1.356 0.687 1 96.06 75 LEU B CA 1
ATOM 1468 C C . LEU B 1 75 ? -10.445 1.441 0.908 1 96.06 75 LEU B C 1
ATOM 1470 O O . LEU B 1 75 ? -10.969 0.851 1.854 1 96.06 75 LEU B O 1
ATOM 1474 N N . PRO B 1 76 ? -11.109 2.164 0.048 1 94.06 76 PRO B N 1
ATOM 1475 C CA . PRO B 1 76 ? -12.57 2.221 0.147 1 94.06 76 PRO B CA 1
ATOM 1476 C C . PRO B 1 76 ? -13.234 0.886 -0.185 1 94.06 76 PRO B C 1
ATOM 1478 O O . PRO B 1 76 ? -12.688 0.097 -0.961 1 94.06 76 PRO B O 1
ATOM 1481 N N . GLY B 1 77 ? -14.375 0.641 0.44 1 94.44 77 GLY B N 1
ATOM 1482 C CA . GLY B 1 77 ? -15.117 -0.574 0.158 1 94.44 77 GLY B CA 1
ATOM 1483 C C . GLY B 1 77 ? -15.844 -0.534 -1.177 1 94.44 77 GLY B C 1
ATOM 1484 O O . GLY B 1 77 ? -15.828 0.487 -1.866 1 94.44 77 GLY B O 1
ATOM 1485 N N . ARG B 1 78 ? -16.391 -1.654 -1.465 1 91.81 78 ARG B N 1
ATOM 1486 C CA . ARG B 1 78 ? -17.062 -1.814 -2.748 1 91.81 78 ARG B CA 1
ATOM 1487 C C . ARG B 1 78 ? -18.172 -0.781 -2.914 1 91.81 78 ARG B C 1
ATOM 1489 O O . ARG B 1 78 ? -18.297 -0.172 -3.977 1 91.81 78 ARG B O 1
ATOM 1496 N N . THR B 1 79 ? -18.953 -0.604 -1.914 1 90.56 79 THR B N 1
ATOM 1497 C CA . THR B 1 79 ? -20.094 0.31 -1.967 1 90.56 79 THR B CA 1
ATOM 1498 C C . THR B 1 79 ? -19.625 1.746 -2.176 1 90.56 79 THR B C 1
ATOM 1500 O O . THR B 1 79 ? -20.234 2.504 -2.928 1 90.56 79 THR B O 1
ATOM 1503 N N . CYS B 1 80 ? -18.562 2.098 -1.518 1 92.12 80 CYS B N 1
ATOM 1504 C CA . CYS B 1 80 ? -18 3.432 -1.663 1 92.12 80 CYS B CA 1
ATOM 1505 C C . CYS B 1 80 ? -17.516 3.67 -3.092 1 92.12 80 CYS B C 1
ATOM 1507 O O . CYS B 1 80 ? -17.812 4.711 -3.682 1 92.12 80 CYS B O 1
ATOM 1509 N N . LEU B 1 81 ? -16.875 2.752 -3.688 1 93 81 LEU B N 1
ATOM 1510 C CA . LEU B 1 81 ? -16.359 2.883 -5.043 1 93 81 LEU B CA 1
ATOM 1511 C C . LEU B 1 81 ? -17.5 2.994 -6.055 1 93 81 LEU B C 1
ATOM 1513 O O . LEU B 1 81 ? -17.391 3.734 -7.031 1 93 81 LEU B O 1
ATOM 1517 N N . GLN B 1 82 ? -18.531 2.273 -5.77 1 90.12 82 GLN B N 1
ATOM 1518 C CA . GLN B 1 82 ? -19.688 2.318 -6.656 1 90.12 82 GLN B CA 1
ATOM 1519 C C . GLN B 1 82 ? -20.328 3.705 -6.66 1 90.12 82 GLN B C 1
ATOM 1521 O O . GLN B 1 82 ? -20.766 4.195 -7.707 1 90.12 82 GLN B O 1
ATOM 1526 N N . LYS B 1 83 ? -20.422 4.312 -5.562 1 88.81 83 LYS B N 1
ATOM 1527 C CA . LYS B 1 83 ? -20.953 5.668 -5.457 1 88.81 83 LYS B CA 1
ATOM 1528 C C . LYS B 1 83 ? -20.125 6.652 -6.277 1 88.81 83 LYS B C 1
ATOM 1530 O O . LYS B 1 83 ? -20.672 7.516 -6.961 1 88.81 83 LYS B O 1
ATOM 1535 N N . TYR B 1 84 ? -18.828 6.465 -6.164 1 85.94 84 TYR B N 1
ATOM 1536 C CA . TYR B 1 84 ? -17.938 7.328 -6.93 1 85.94 84 TYR B CA 1
ATOM 1537 C C . TYR B 1 84 ? -18.109 7.105 -8.43 1 85.94 84 TYR B C 1
ATOM 1539 O O . TYR B 1 84 ? -18.062 8.055 -9.211 1 85.94 84 TYR B O 1
ATOM 1547 N N . LEU B 1 85 ? -18.234 5.922 -8.758 1 84.94 85 LEU B N 1
ATOM 1548 C CA . LEU B 1 85 ? -18.406 5.582 -10.164 1 84.94 85 LEU B CA 1
ATOM 1549 C C . LEU B 1 85 ? -19.703 6.199 -10.711 1 84.94 85 LEU B C 1
ATOM 1551 O O . LEU B 1 85 ? -19.719 6.727 -11.828 1 84.94 85 LEU B O 1
ATOM 1555 N N . GLN B 1 86 ? -20.703 6.109 -9.938 1 86.19 86 GLN B N 1
ATOM 1556 C CA . GLN B 1 86 ? -21.984 6.688 -10.328 1 86.19 86 GLN B CA 1
ATOM 1557 C C . GLN B 1 86 ? -21.875 8.195 -10.5 1 86.19 86 GLN B C 1
ATOM 1559 O O . GLN B 1 86 ? -22.484 8.766 -11.414 1 86.19 86 GLN B O 1
ATOM 1564 N N . ARG B 1 87 ? -21.156 8.75 -9.633 1 82.69 87 ARG B N 1
ATOM 1565 C CA . ARG B 1 87 ? -20.938 10.195 -9.719 1 82.69 87 ARG B CA 1
ATOM 1566 C C . ARG B 1 87 ? -20.141 10.555 -10.969 1 82.69 87 ARG B C 1
ATOM 1568 O O . ARG B 1 87 ? -20.406 11.578 -11.609 1 82.69 87 ARG B O 1
ATOM 1575 N N . PHE B 1 88 ? -19.219 9.742 -11.336 1 76 88 PHE B N 1
ATOM 1576 C CA . PHE B 1 88 ? -18.375 9.961 -12.508 1 76 88 PHE B CA 1
ATOM 1577 C C . PHE B 1 88 ? -19.172 9.711 -13.789 1 76 88 PHE B C 1
ATOM 1579 O O . PHE B 1 88 ? -19.016 10.445 -14.766 1 76 88 PHE B O 1
ATOM 1586 N N . LYS B 1 89 ? -19.781 8.562 -13.867 1 72.06 89 LYS B N 1
ATOM 1587 C CA . LYS B 1 89 ? -20.609 8.266 -15.031 1 72.06 89 LYS B CA 1
ATOM 1588 C C . LYS B 1 89 ? -21.594 9.391 -15.312 1 72.06 89 LYS B C 1
ATOM 1590 O O . LYS B 1 89 ? -21.828 9.742 -16.469 1 72.06 89 LYS B O 1
ATOM 1595 N N . GLY B 1 90 ? -22.109 9.711 -14.32 1 65.94 90 GLY B N 1
ATOM 1596 C CA . GLY B 1 90 ? -23.031 10.836 -14.484 1 65.94 90 GLY B CA 1
ATOM 1597 C C . GLY B 1 90 ? -22.359 12.07 -15.055 1 65.94 90 GLY B C 1
ATOM 1598 O O . GLY B 1 90 ? -22.984 12.844 -15.773 1 65.94 90 GLY B O 1
ATOM 1599 N N . ARG B 1 91 ? -21.062 12.07 -14.773 1 61.62 91 ARG B N 1
ATOM 1600 C CA . ARG B 1 91 ? -20.328 13.219 -15.297 1 61.62 91 ARG B CA 1
ATOM 1601 C C . ARG B 1 91 ? -19.812 12.945 -16.719 1 61.62 91 ARG B C 1
ATOM 1603 O O . ARG B 1 91 ? -19.766 13.852 -17.547 1 61.62 91 ARG B O 1
ATOM 1610 N N . LEU B 1 92 ? -19.297 11.789 -16.875 1 57 92 LEU B N 1
ATOM 1611 C CA . LEU B 1 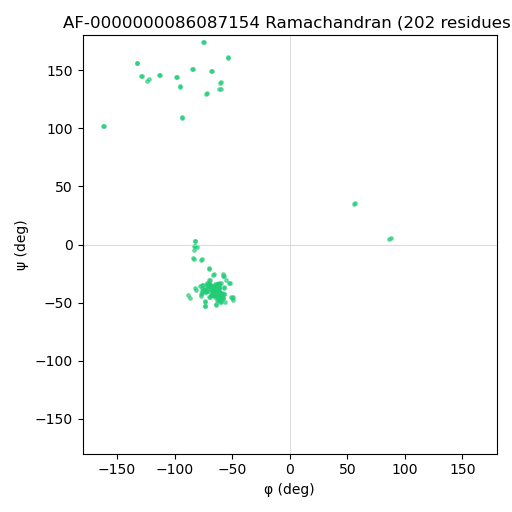92 ? -18.766 11.422 -18.188 1 57 92 LEU B CA 1
ATOM 1612 C C . LEU B 1 92 ? -19.906 11.234 -19.188 1 57 92 LEU B C 1
ATOM 1614 O O . LEU B 1 92 ? -19.734 11.492 -20.375 1 57 92 LEU B O 1
ATOM 1618 N N . TRP B 1 93 ? -20.906 10.516 -18.656 1 51.12 93 TRP B N 1
ATOM 1619 C CA . TRP B 1 93 ? -22.031 10.297 -19.547 1 51.12 93 TRP B CA 1
ATOM 1620 C C . TRP B 1 93 ? -22.484 11.609 -20.188 1 51.12 93 TRP B C 1
ATOM 1622 O O . TRP B 1 93 ? -22.703 11.664 -21.406 1 51.12 93 TRP B O 1
ATOM 1632 N N . PRO B 1 94 ? -22.578 12.492 -19.484 1 55.16 94 PRO B N 1
ATOM 1633 C CA . PRO B 1 94 ? -22.953 13.688 -20.25 1 55.16 94 PRO B CA 1
ATOM 1634 C C . PRO B 1 94 ? -21.906 14.07 -21.297 1 55.16 94 PRO B C 1
ATOM 1636 O O . PRO B 1 94 ? -22.25 14.516 -22.391 1 55.16 94 PRO B O 1
ATOM 1639 N N . GLN B 1 95 ? -20.672 13.789 -20.891 1 50.75 95 GLN B N 1
ATOM 1640 C CA . GLN B 1 95 ? -19.641 14.141 -21.875 1 50.75 95 GLN B CA 1
ATOM 1641 C C . GLN B 1 95 ? -19.578 13.109 -23 1 50.75 95 GLN B C 1
ATOM 1643 O O . GLN B 1 95 ? -19.328 13.461 -24.141 1 50.75 95 GLN B O 1
ATOM 1648 N N . CYS B 1 96 ? -19.656 11.836 -22.594 1 45.5 96 CYS B N 1
ATOM 1649 C CA . CYS B 1 96 ? -19.703 10.828 -23.641 1 45.5 96 CYS B CA 1
ATOM 1650 C C . CYS B 1 96 ? -20.969 10.977 -24.5 1 45.5 96 CYS B C 1
ATOM 1652 O O . CYS B 1 96 ? -20.969 10.594 -25.672 1 45.5 96 CYS B O 1
ATOM 1654 N N . GLN B 1 97 ? -21.953 11.242 -23.953 1 45 97 GLN B N 1
ATOM 1655 C CA . GLN B 1 97 ? -23.109 11.562 -24.797 1 45 97 GLN B CA 1
ATOM 1656 C C . GLN B 1 97 ? -22.766 12.633 -25.828 1 45 97 GLN B C 1
ATOM 1658 O O . GLN B 1 97 ? -23.25 12.594 -26.953 1 45 97 GLN B O 1
ATOM 1663 N N . TYR B 1 98 ? -21.938 13.461 -25.406 1 44.25 98 TYR B N 1
ATOM 1664 C CA . TYR B 1 98 ? -21.578 14.43 -26.453 1 44.25 98 TYR B CA 1
ATOM 1665 C C . TYR B 1 98 ? -20.594 13.82 -27.438 1 44.25 98 TYR B C 1
ATOM 1667 O O . TYR B 1 98 ? -20.625 14.148 -28.625 1 44.25 98 TYR B O 1
ATOM 1675 N N . LEU B 1 99 ? -19.641 12.953 -27.047 1 44.28 99 LEU B N 1
ATOM 1676 C CA . LEU B 1 99 ? -18.656 12.469 -28 1 44.28 99 LEU B CA 1
ATOM 1677 C C . LEU B 1 99 ? -19.219 11.305 -28.812 1 44.28 99 LEU B C 1
ATOM 1679 O O . LEU B 1 99 ? -18.781 11.062 -29.938 1 44.28 99 LEU B O 1
ATOM 1683 N N . GLN B 1 100 ? -19.984 10.414 -28.344 1 42.84 100 GLN B N 1
ATOM 1684 C CA . GLN B 1 100 ? -20.578 9.422 -29.234 1 42.84 100 GLN B CA 1
ATOM 1685 C C . GLN B 1 100 ? -21.344 10.086 -30.375 1 42.84 100 GLN B C 1
ATOM 1687 O O . GLN B 1 100 ? -21.688 9.438 -31.359 1 42.84 100 GLN B O 1
ATOM 1692 N N . CYS B 1 101 ? -21.953 11.289 -30.234 1 34.91 101 CYS B N 1
ATOM 1693 C CA . CYS B 1 101 ? -22.75 11.695 -31.391 1 34.91 101 CYS B CA 1
ATOM 1694 C C . CYS B 1 101 ? -21.844 11.977 -32.594 1 34.91 101 CYS B C 1
ATOM 1696 O O . CYS B 1 101 ? -22.328 12.039 -33.719 1 34.91 101 CYS B O 1
ATOM 1698 N N . SER B 1 102 ? -20.641 12.594 -32.406 1 38.41 102 SER B N 1
ATOM 1699 C CA . SER B 1 102 ? -20.078 13.008 -33.688 1 38.41 102 SER B CA 1
ATOM 1700 C C . SER B 1 102 ? -19.375 11.852 -34.375 1 38.41 102 SER B C 1
ATOM 1702 O O . SER B 1 102 ? -18.828 12.023 -35.469 1 38.41 102 SER B O 1
ATOM 1704 N N . ALA B 1 103 ? -19.312 10.602 -33.75 1 32.62 103 ALA B N 1
ATOM 1705 C CA . ALA B 1 103 ? -18.859 9.641 -34.75 1 32.62 103 ALA B CA 1
ATOM 1706 C C . ALA B 1 103 ? -20.031 9.039 -35.5 1 32.62 103 ALA B C 1
ATOM 1708 O O . ALA B 1 103 ? -21.156 8.961 -34.969 1 32.62 103 ALA B O 1
#

Radius of gyration: 20.7 Å; Cα contacts (8 Å, |Δi|>4): 142; chains: 2; bounding box: 44×63×58 Å

pLDDT: mean 82.43, std 17.17, range [32.62, 98.06]

Secondary structure (DSSP, 8-state):
-HHHHHHHHHHHHHHHHHTS-HHHHHHHHHHHHHHH-S--TT----HHHHHHHHHHHHH-HHHHHHHHHTTSS----HHHHHHHHHHHHHHHHHHHHHHTTT-/-HHHHHHHHHHHHHHHHHTS-HHHHHHHHHHHHHHH-S--TT----HHHHHHHHHHHHH-HHHHHHHHHTTSS----HHHHHHHHHHHHHHHHHHHHHHHHH-

Solvent-accessible surface area (backbone atoms only — not comparable to full-atom values): 11459 Å² total; per-residue (Å²): 113,71,63,60,50,49,52,51,23,48,51,47,45,51,52,57,44,64,65,40,53,72,54,22,32,53,51,53,50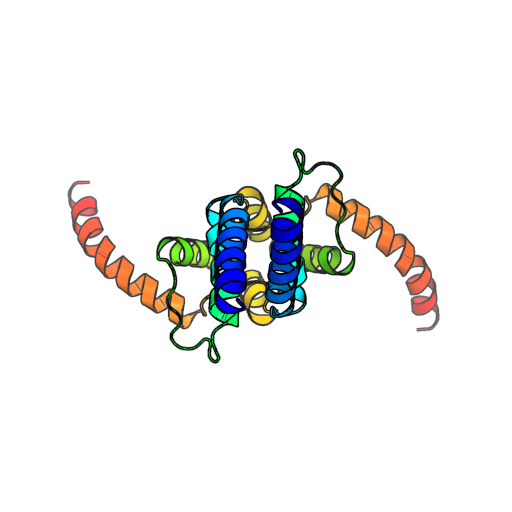,44,42,54,56,50,60,74,38,91,56,77,73,86,66,83,73,56,70,71,53,50,53,51,50,50,51,43,36,71,64,25,54,67,40,43,49,47,36,39,74,62,40,46,46,71,62,80,52,73,69,56,51,49,54,52,47,53,56,44,45,61,53,42,42,59,51,43,58,55,51,62,63,76,104,111,70,64,59,52,48,50,50,23,49,51,48,46,51,53,56,44,64,65,42,53,72,54,23,32,53,51,52,50,43,43,55,56,51,60,73,37,92,57,76,73,84,65,84,72,55,69,72,54,49,52,51,49,51,50,43,37,71,65,26,54,66,40,42,49,48,35,38,74,61,41,48,45,71,60,81,51,71,68,57,52,50,53,52,47,53,57,43,43,61,52,41,42,59,50,45,59,56,56,62,63,78,104

Foldseek 3Di:
DVVVVVVVVVVVVVVVLVVDDPLSSQFVVQLVVVVPDPDPPPDDHDPVNLVVLVVVCVVPVVVSVVCCVVVVTPGDDPVVSVVVVVVVCVVCVVVVVVVVVVD/DVVVVVVVVVVVVVVVLVVDDDLSSQFVVQLVVVVPDPDPPPDDHDPVNLVVLVVVCVVPVVVSVVCCVVVVTPGDDPVVSVVVVVVVCVVVVVVVVVVVVVD

Organism: Haemaphysalis longicornis (NCBI:txid44386)